Protein AF-A0A9P1IXA3-F1 (afdb_monomer_lite)

pLDDT: mean 84.37, std 19.97, range [32.78, 98.19]

Organism: NCBI:txid860376

Structure (mmCIF, N/CA/C/O backbone):
data_AF-A0A9P1IXA3-F1
#
_entry.id   AF-A0A9P1IXA3-F1
#
loop_
_atom_site.group_PDB
_atom_site.id
_atom_site.type_symbol
_atom_site.label_atom_id
_atom_site.label_alt_id
_atom_site.label_comp_id
_atom_site.label_asym_id
_atom_site.label_entity_id
_atom_site.label_seq_id
_atom_site.pdbx_PDB_ins_code
_atom_site.Cartn_x
_atom_site.Cartn_y
_atom_site.Cartn_z
_atom_site.occupancy
_atom_site.B_iso_or_equiv
_atom_site.auth_seq_id
_atom_site.auth_comp_id
_atom_site.auth_asym_id
_atom_site.auth_atom_id
_atom_site.pdbx_PDB_model_num
ATOM 1 N N . MET A 1 1 ? -19.061 -11.306 19.246 1.00 85.12 1 MET A N 1
ATOM 2 C CA . MET A 1 1 ? -19.956 -10.133 19.303 1.00 85.12 1 MET A CA 1
ATOM 3 C C . MET A 1 1 ? -19.190 -8.944 18.744 1.00 85.12 1 MET A C 1
ATOM 5 O O . MET A 1 1 ? -18.004 -8.853 19.037 1.00 85.12 1 MET A O 1
ATOM 9 N N . LEU A 1 2 ? -19.801 -8.130 17.880 1.00 95.75 2 LEU A N 1
ATOM 10 C CA . LEU A 1 2 ? -19.202 -6.883 17.382 1.00 95.75 2 LEU A CA 1
ATOM 11 C C . LEU A 1 2 ? -19.542 -5.737 18.341 1.00 95.75 2 LEU A C 1
ATOM 13 O O . LEU A 1 2 ? -20.525 -5.832 19.067 1.00 95.75 2 LEU A O 1
ATOM 17 N N . LEU A 1 3 ? -18.730 -4.686 18.323 1.00 96.38 3 LEU A N 1
ATOM 18 C CA . LEU A 1 3 ? -18.867 -3.507 19.168 1.00 96.38 3 LEU A CA 1
ATOM 19 C C . LEU A 1 3 ? -19.645 -2.392 18.450 1.00 96.38 3 LEU A C 1
ATOM 21 O O . LEU A 1 3 ? -19.588 -2.248 17.218 1.00 96.38 3 LEU A O 1
ATOM 25 N N . SER A 1 4 ? -20.349 -1.592 19.240 1.00 95.56 4 SER A N 1
ATOM 26 C CA . SER A 1 4 ? -20.920 -0.295 18.874 1.00 95.56 4 SER A CA 1
ATOM 27 C C . SER A 1 4 ? -19.858 0.808 18.906 1.00 95.56 4 SER A C 1
ATOM 29 O O . SER A 1 4 ? -18.757 0.628 19.431 1.00 95.56 4 SER A O 1
ATOM 31 N N . GLU A 1 5 ? -20.164 1.975 18.341 1.00 93.88 5 GLU A N 1
ATOM 32 C CA . GLU A 1 5 ? -19.235 3.107 18.362 1.00 93.88 5 GLU A CA 1
ATOM 33 C C . GLU A 1 5 ? -18.928 3.621 19.775 1.00 93.88 5 GLU A C 1
ATOM 35 O O . GLU A 1 5 ? -17.860 4.192 19.987 1.00 93.88 5 GLU A O 1
ATOM 40 N N . GLU A 1 6 ? -19.822 3.443 20.748 1.00 94.00 6 GLU A N 1
ATOM 41 C CA . GLU A 1 6 ? -19.638 3.913 22.128 1.00 94.00 6 GLU A CA 1
ATOM 42 C C . GLU A 1 6 ? -18.546 3.121 22.861 1.00 94.00 6 GLU A C 1
ATOM 44 O O . GLU A 1 6 ? -17.812 3.678 23.676 1.00 94.00 6 GLU A O 1
ATOM 49 N N . GLU A 1 7 ? -18.371 1.852 22.493 1.00 94.31 7 GLU A N 1
ATOM 50 C CA . GLU A 1 7 ? -17.430 0.905 23.103 1.00 94.31 7 GLU A CA 1
ATOM 51 C C . GLU A 1 7 ? -15.999 1.016 22.544 1.00 94.31 7 GLU A C 1
ATOM 53 O O . GLU A 1 7 ? -15.076 0.349 23.018 1.00 94.31 7 GLU A O 1
ATOM 58 N N . VAL A 1 8 ? -15.794 1.842 21.515 1.00 94.06 8 VAL A N 1
ATOM 59 C CA . VAL A 1 8 ? -14.541 1.915 20.757 1.00 94.06 8 VAL A CA 1
ATOM 60 C C . VAL A 1 8 ? -13.831 3.258 20.998 1.00 94.06 8 VAL A C 1
ATOM 62 O O . VAL A 1 8 ? -14.467 4.314 20.994 1.00 94.06 8 VAL A O 1
ATOM 65 N N . PRO A 1 9 ? -12.495 3.283 21.178 1.00 92.25 9 PRO A N 1
ATOM 66 C CA . PRO A 1 9 ? -11.734 4.523 21.280 1.00 92.25 9 PRO A CA 1
ATOM 67 C C . PRO A 1 9 ? -11.943 5.445 20.077 1.00 92.25 9 PRO A C 1
ATOM 69 O O . PRO A 1 9 ? -11.975 4.983 18.938 1.00 92.25 9 PRO A O 1
ATOM 72 N N . LYS A 1 10 ? -11.989 6.761 20.320 1.00 89.19 10 LYS A N 1
ATOM 73 C CA . LYS A 1 10 ? -12.239 7.787 19.287 1.00 89.19 10 LYS A CA 1
ATOM 74 C C . LYS A 1 10 ? -11.366 7.631 18.035 1.00 89.19 10 LYS A C 1
ATOM 76 O O . LYS A 1 10 ? -11.894 7.744 16.937 1.00 89.19 10 LYS A O 1
ATOM 81 N N . LEU A 1 11 ? -10.079 7.308 18.197 1.00 87.94 11 LEU A N 1
ATOM 82 C CA . LEU A 1 11 ? -9.131 7.122 17.088 1.00 87.94 11 LEU A CA 1
ATOM 83 C C . LEU A 1 11 ? -9.557 6.030 16.090 1.00 87.94 11 LEU A C 1
ATOM 85 O O . LEU A 1 11 ? -9.221 6.110 14.916 1.00 87.94 11 LEU A O 1
ATOM 89 N N . LEU A 1 12 ? -10.280 5.008 16.553 1.00 90.38 12 LEU A N 1
ATOM 90 C CA . LEU A 1 12 ? -10.702 3.872 15.733 1.00 90.38 12 LEU A CA 1
ATOM 91 C C . LEU A 1 12 ? -12.108 4.062 15.142 1.00 90.38 12 LEU A C 1
ATOM 93 O O . LEU A 1 12 ? -12.540 3.238 14.336 1.00 90.38 12 LEU A O 1
ATOM 97 N N . LYS A 1 13 ? -12.830 5.119 15.540 1.00 91.12 13 LYS A N 1
ATOM 98 C CA . LYS A 1 13 ? -14.185 5.393 15.055 1.00 91.12 13 LYS A CA 1
ATOM 99 C C . LYS A 1 13 ? -14.150 5.911 13.622 1.00 91.12 13 LYS A C 1
ATOM 101 O O . LYS A 1 13 ? -13.292 6.707 13.240 1.00 91.12 13 LYS A O 1
ATOM 106 N N . ARG A 1 14 ? -15.143 5.510 12.836 1.00 87.75 14 ARG A N 1
ATOM 107 C CA . ARG A 1 14 ? -15.391 6.028 11.489 1.00 87.75 14 ARG A CA 1
ATOM 108 C C . ARG A 1 14 ? -16.635 6.907 11.510 1.00 87.75 14 ARG A C 1
ATOM 110 O O . ARG A 1 14 ? -17.601 6.616 12.209 1.00 87.75 14 ARG A O 1
ATOM 117 N N . LYS A 1 15 ? -16.618 7.991 10.732 1.00 88.12 15 LYS A N 1
ATOM 118 C CA . LYS A 1 15 ? -17.790 8.866 10.595 1.00 88.12 15 LYS A CA 1
ATOM 119 C C . LYS A 1 15 ? -18.963 8.060 10.034 1.00 88.12 15 LYS A C 1
ATOM 121 O O . LYS A 1 15 ? -18.779 7.335 9.061 1.00 88.12 15 LYS A O 1
ATOM 126 N N . HIS A 1 16 ? -20.143 8.229 10.626 1.00 90.69 16 HIS A N 1
ATOM 127 C CA . HIS A 1 16 ? -21.389 7.563 10.223 1.00 90.69 16 HIS A CA 1
ATOM 128 C C . HIS A 1 16 ? -21.411 6.031 10.405 1.00 90.69 16 HIS A C 1
ATOM 130 O O . HIS A 1 16 ? -22.331 5.378 9.917 1.00 90.69 16 HIS A O 1
ATOM 136 N N . VAL A 1 17 ? -20.439 5.442 11.114 1.00 92.38 17 VAL A N 1
ATOM 137 C CA . VAL A 1 17 ? -20.426 4.006 11.433 1.00 92.38 17 VAL A CA 1
ATOM 138 C C . VAL A 1 17 ? -20.766 3.817 12.905 1.00 92.38 17 VAL A C 1
ATOM 140 O O . VAL A 1 17 ? -19.902 3.952 13.769 1.00 92.38 17 VAL A O 1
ATOM 143 N N . ILE A 1 18 ? -22.023 3.456 13.156 1.00 94.94 18 ILE A N 1
ATOM 144 C CA . ILE A 1 18 ? -22.595 3.314 14.503 1.00 94.94 18 ILE A CA 1
ATOM 145 C C . ILE A 1 18 ? -22.286 1.964 15.169 1.00 94.94 18 ILE A C 1
ATOM 147 O O . ILE A 1 18 ? -22.320 1.845 16.392 1.00 94.94 18 ILE A O 1
ATOM 151 N N . SER A 1 19 ? -21.997 0.918 14.387 1.00 95.69 19 SER A N 1
ATOM 152 C CA . SER A 1 19 ? -21.709 -0.428 14.897 1.00 95.69 19 SER A CA 1
ATOM 153 C C . SER A 1 19 ? -20.939 -1.280 13.887 1.00 95.69 19 SER A C 1
ATOM 155 O O . SER A 1 19 ? -20.657 -0.851 12.767 1.00 95.69 19 SER A O 1
ATOM 157 N N . GLY A 1 20 ? -20.585 -2.500 14.295 1.00 95.94 20 GLY A N 1
ATOM 158 C CA . GLY A 1 20 ? -19.891 -3.469 13.450 1.00 95.94 20 GLY A CA 1
ATOM 159 C C . GLY A 1 20 ? -18.375 -3.474 13.640 1.00 95.94 20 GLY A C 1
ATOM 160 O O . GLY A 1 20 ? -17.666 -4.090 12.844 1.00 95.94 20 GLY A O 1
ATOM 161 N N . TYR A 1 21 ? -17.877 -2.808 14.684 1.00 97.62 21 TYR A N 1
ATOM 162 C CA . TYR A 1 21 ? -16.461 -2.786 15.027 1.00 97.62 21 TYR A CA 1
ATOM 163 C C . TYR A 1 21 ? -16.028 -4.124 15.628 1.00 97.62 21 TYR A C 1
ATOM 165 O O . TYR A 1 21 ? -16.765 -4.779 16.365 1.00 97.62 21 TYR A O 1
ATOM 173 N N . ARG A 1 22 ? -14.802 -4.547 15.335 1.00 97.44 22 ARG A N 1
ATOM 174 C CA . ARG A 1 22 ? -14.249 -5.785 15.897 1.00 97.44 22 ARG A CA 1
ATOM 175 C C . ARG A 1 22 ? -13.815 -5.576 17.358 1.00 97.44 22 ARG A C 1
ATOM 177 O O . ARG A 1 22 ? -13.297 -4.504 17.669 1.00 97.44 22 ARG A O 1
ATOM 184 N N . PRO A 1 23 ? -13.968 -6.585 18.239 1.00 97.12 23 PRO A N 1
ATOM 185 C CA . PRO A 1 23 ? -13.446 -6.539 19.602 1.00 97.12 23 PRO A CA 1
ATOM 186 C C . PRO A 1 23 ? -11.955 -6.222 19.638 1.00 97.12 23 PRO A C 1
ATOM 188 O O . PRO A 1 23 ? -11.189 -6.796 18.870 1.00 97.12 23 PRO A O 1
ATOM 191 N N . LEU A 1 24 ? -11.546 -5.351 20.559 1.00 96.81 24 LEU A N 1
ATOM 192 C CA . LEU A 1 24 ? -10.156 -4.921 20.704 1.00 96.81 24 LEU A CA 1
ATOM 193 C C . LEU A 1 24 ? -9.279 -6.018 21.325 1.00 96.81 24 LEU A C 1
ATOM 195 O O . LEU A 1 24 ? -9.768 -6.941 21.981 1.00 96.81 24 LEU A O 1
ATOM 199 N N . ASN A 1 25 ? -7.963 -5.898 21.132 1.00 96.12 25 ASN A N 1
ATOM 200 C CA . ASN A 1 25 ? -6.912 -6.694 21.783 1.00 96.12 25 ASN A CA 1
ATOM 201 C C . ASN A 1 25 ? -7.017 -8.223 21.625 1.00 96.12 25 ASN A C 1
ATOM 203 O O . ASN A 1 25 ? -6.332 -8.965 22.325 1.00 96.12 25 ASN A O 1
ATOM 207 N N . GLN A 1 26 ? -7.815 -8.703 20.670 1.00 97.06 26 GLN A N 1
ATOM 208 C CA . GLN A 1 26 ? -7.860 -10.120 20.312 1.00 97.06 26 GLN A CA 1
ATOM 209 C C . GLN A 1 26 ? -6.530 -10.610 19.712 1.00 97.06 26 GLN A C 1
ATOM 211 O O . GLN A 1 26 ? -5.645 -9.829 19.340 1.00 97.06 26 GLN A O 1
ATOM 216 N N . SER A 1 27 ? -6.384 -11.930 19.604 1.00 96.62 27 SER A N 1
ATOM 217 C CA . SER A 1 27 ? -5.226 -12.546 18.954 1.00 96.62 27 SER A CA 1
ATOM 218 C C . SER A 1 27 ? -5.160 -12.182 17.466 1.00 96.62 27 SER A C 1
ATOM 220 O O . SER A 1 27 ? -6.182 -11.946 16.827 1.00 96.62 27 SER A O 1
ATOM 222 N N . THR A 1 28 ? -3.964 -12.183 16.868 1.00 95.25 28 THR A N 1
ATOM 223 C CA . THR A 1 28 ? -3.803 -11.961 15.415 1.00 95.25 28 THR A CA 1
ATOM 224 C C . THR A 1 28 ? -4.678 -12.914 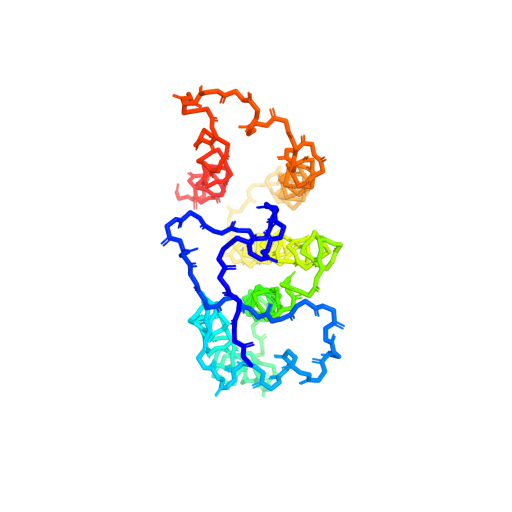14.596 1.00 95.25 28 THR A C 1
ATOM 226 O O . THR A 1 28 ? -5.288 -12.514 13.610 1.00 95.25 28 THR A O 1
ATOM 229 N N . TRP A 1 29 ? -4.806 -14.159 15.055 1.00 97.12 29 TRP A N 1
ATOM 230 C CA . TRP A 1 29 ? -5.626 -15.177 14.408 1.00 97.12 29 TRP A CA 1
ATOM 231 C C . TRP A 1 29 ? -7.113 -14.818 14.340 1.00 97.12 29 TRP A C 1
ATOM 233 O O . TRP A 1 29 ? -7.765 -15.100 13.336 1.00 97.12 29 TRP A O 1
ATOM 243 N N . PHE A 1 30 ? -7.645 -14.153 15.370 1.00 97.62 30 PHE A N 1
ATOM 244 C CA . PHE A 1 30 ? -9.009 -13.631 15.341 1.00 97.62 30 PHE A CA 1
ATOM 245 C C . PHE A 1 30 ? -9.202 -12.651 14.177 1.00 97.62 30 PHE A C 1
ATOM 247 O O . PHE A 1 30 ? -10.155 -12.791 13.414 1.00 97.62 30 PHE A O 1
ATOM 254 N N . TYR A 1 31 ? -8.276 -11.704 13.993 1.00 97.25 31 TYR A N 1
ATOM 255 C CA . TYR A 1 31 ? -8.362 -10.729 12.903 1.00 97.25 31 TYR A CA 1
ATOM 256 C C . TYR A 1 31 ? -8.213 -11.388 11.537 1.00 97.25 31 TYR A C 1
ATOM 258 O O . TYR A 1 31 ? -8.999 -11.086 10.647 1.00 97.25 31 TYR A O 1
ATOM 266 N N . LEU A 1 32 ? -7.299 -12.350 11.385 1.00 97.06 32 LEU A N 1
ATOM 267 C CA . LEU A 1 32 ? -7.157 -13.106 10.138 1.00 97.06 32 LEU A CA 1
ATOM 268 C C . LEU A 1 32 ? -8.451 -13.837 9.760 1.00 97.06 32 LEU A C 1
ATOM 270 O O . LEU A 1 32 ? -8.904 -13.736 8.624 1.00 97.06 32 LEU A O 1
ATOM 274 N N . LYS A 1 33 ? -9.103 -14.504 10.721 1.00 97.69 33 LYS A N 1
ATOM 275 C CA . LYS A 1 33 ? -10.423 -15.111 10.489 1.00 97.69 33 LYS A CA 1
ATOM 276 C C . LYS A 1 33 ? -11.505 -14.077 10.202 1.00 97.69 33 LYS A C 1
ATOM 278 O O . LYS A 1 33 ? -12.416 -14.365 9.430 1.00 97.69 33 LYS A O 1
ATOM 283 N N . SER A 1 34 ? -11.407 -12.888 10.803 1.00 97.44 34 SER A N 1
ATOM 284 C CA . SER A 1 34 ? -12.421 -11.846 10.641 1.00 97.44 34 SER A CA 1
ATOM 285 C C . SER A 1 34 ? -12.570 -11.372 9.197 1.00 97.44 34 SER A C 1
ATOM 287 O O . SER A 1 34 ? -13.669 -10.960 8.842 1.00 97.44 34 SER A O 1
ATOM 289 N N . ALA A 1 35 ? -11.540 -11.549 8.355 1.00 97.38 35 ALA A N 1
ATOM 290 C CA . ALA A 1 35 ? -11.616 -11.297 6.915 1.00 97.38 35 ALA A CA 1
ATOM 291 C C . ALA A 1 35 ? -12.817 -11.992 6.252 1.00 97.38 35 ALA A C 1
ATOM 293 O O . ALA A 1 35 ? -13.365 -11.477 5.288 1.00 97.38 35 ALA A O 1
ATOM 294 N N . PHE A 1 36 ? -13.259 -13.139 6.771 1.00 97.50 36 PHE A N 1
ATOM 295 C CA . PHE A 1 36 ? -14.361 -13.927 6.210 1.00 97.50 36 PHE A CA 1
ATOM 296 C C . PHE A 1 36 ? -15.676 -13.764 6.986 1.00 97.50 36 PHE A C 1
ATOM 298 O O . PHE A 1 36 ? -16.594 -14.567 6.841 1.00 97.50 36 PHE A O 1
ATOM 305 N N . THR A 1 37 ? -15.772 -12.751 7.844 1.00 96.06 37 THR A N 1
ATOM 306 C CA . THR A 1 37 ? -16.956 -12.474 8.665 1.00 96.06 37 THR A CA 1
ATOM 307 C C . THR A 1 37 ? -17.432 -11.047 8.437 1.00 96.06 37 THR A C 1
ATOM 309 O O . THR A 1 37 ? -16.643 -10.177 8.083 1.00 96.06 37 THR A O 1
ATOM 312 N N . SER A 1 38 ? -18.721 -10.781 8.646 1.00 96.75 38 SER A N 1
ATOM 313 C CA . SER A 1 38 ? -19.251 -9.424 8.487 1.00 96.75 38 SER A CA 1
ATOM 314 C C . SER A 1 38 ? -18.723 -8.496 9.587 1.00 96.75 38 SER A C 1
ATOM 316 O O . SER A 1 38 ? -18.827 -8.817 10.770 1.00 96.75 38 SER A O 1
ATOM 318 N N . HIS A 1 39 ? -18.153 -7.357 9.195 1.00 96.69 39 HIS A N 1
ATOM 319 C CA . HIS A 1 39 ? -17.750 -6.252 10.068 1.00 96.69 39 HIS A CA 1
ATOM 320 C C . HIS A 1 39 ? -17.612 -4.965 9.240 1.00 96.69 39 HIS A C 1
ATOM 322 O O . HIS A 1 39 ? -17.602 -4.999 8.011 1.00 96.69 39 HIS A O 1
ATOM 328 N N . ASN A 1 40 ? -17.452 -3.821 9.901 1.00 96.44 40 ASN A N 1
ATOM 329 C CA . ASN A 1 40 ? -17.431 -2.489 9.280 1.00 96.44 40 ASN A CA 1
ATOM 330 C C . ASN A 1 40 ? -16.283 -2.219 8.279 1.00 96.44 40 ASN A C 1
ATOM 332 O O . ASN A 1 40 ? -16.268 -1.178 7.636 1.00 96.44 40 ASN A O 1
ATOM 336 N N . GLU A 1 41 ? -15.318 -3.130 8.161 1.00 97.38 41 GLU A N 1
ATOM 337 C CA . GLU A 1 41 ? -14.106 -2.982 7.336 1.00 97.38 41 GLU A CA 1
ATOM 338 C C . GLU A 1 41 ? -13.960 -4.144 6.333 1.00 97.38 41 GLU A C 1
ATOM 340 O O . GLU A 1 41 ? -12.968 -4.216 5.615 1.00 97.38 41 GLU A O 1
ATOM 345 N N . VAL A 1 42 ? -14.932 -5.070 6.268 1.00 97.19 42 VAL A N 1
ATOM 346 C CA . VAL A 1 42 ? -14.828 -6.293 5.448 1.00 97.19 42 VAL A CA 1
ATOM 347 C C . VAL A 1 42 ? -14.692 -5.965 3.963 1.00 97.19 42 VAL A C 1
ATOM 349 O O . VAL A 1 42 ? -13.875 -6.560 3.266 1.00 97.19 42 VAL A O 1
ATOM 352 N N . PHE A 1 43 ? -15.438 -4.965 3.488 1.00 97.00 43 PHE A N 1
ATOM 353 C CA . PHE A 1 43 ? -15.335 -4.518 2.107 1.00 97.00 43 PHE A CA 1
ATOM 354 C C . PHE A 1 43 ? -13.970 -3.906 1.829 1.00 97.00 43 PHE A C 1
ATOM 356 O O . PHE A 1 43 ? -13.350 -4.327 0.866 1.00 97.00 43 PHE A O 1
ATOM 363 N N . ASN A 1 44 ? -13.461 -3.032 2.704 1.00 97.00 44 ASN A N 1
ATOM 364 C CA . ASN A 1 44 ? -12.130 -2.444 2.537 1.00 97.00 44 ASN A CA 1
ATOM 365 C C . ASN A 1 44 ? -11.050 -3.535 2.441 1.00 97.00 44 ASN A C 1
ATOM 367 O O . ASN A 1 44 ? -10.208 -3.504 1.550 1.00 97.00 44 ASN A O 1
ATOM 371 N N . VAL A 1 45 ? -11.117 -4.569 3.286 1.00 98.00 45 VAL A N 1
ATOM 372 C CA . VAL A 1 45 ? -10.201 -5.721 3.217 1.00 98.00 45 VAL A CA 1
ATOM 373 C C . VAL A 1 45 ? -10.232 -6.385 1.832 1.00 98.00 45 VAL A C 1
ATOM 375 O O . VAL A 1 45 ? -9.187 -6.560 1.200 1.00 98.00 45 VAL A O 1
ATOM 378 N N . TRP A 1 46 ? -11.418 -6.743 1.333 1.00 98.19 46 TRP A N 1
ATOM 379 C CA . TRP A 1 46 ? -11.541 -7.497 0.081 1.00 98.19 46 TRP A CA 1
ATOM 380 C C . TRP A 1 46 ? -11.372 -6.657 -1.179 1.00 98.19 46 TRP A C 1
ATOM 382 O O . TRP A 1 46 ? -10.835 -7.170 -2.159 1.00 98.19 46 TRP A O 1
ATOM 392 N N . THR A 1 47 ? -11.749 -5.378 -1.171 1.00 96.94 47 THR A N 1
ATOM 393 C CA . THR A 1 47 ? -11.515 -4.476 -2.307 1.00 96.94 47 THR A CA 1
ATOM 394 C C . THR A 1 47 ? -10.031 -4.254 -2.568 1.00 96.94 47 THR A C 1
ATOM 396 O O . THR A 1 47 ? -9.673 -3.922 -3.691 1.00 96.94 47 THR A O 1
ATOM 399 N N . HIS A 1 48 ? -9.161 -4.475 -1.580 1.00 96.94 48 HIS A N 1
ATOM 400 C CA . HIS A 1 48 ? -7.712 -4.447 -1.769 1.00 96.94 48 HIS A CA 1
ATOM 401 C C . HIS A 1 48 ? -7.133 -5.837 -2.061 1.00 96.94 48 HIS A C 1
ATOM 403 O O . HIS A 1 48 ? -6.437 -6.014 -3.064 1.00 96.94 48 HIS A O 1
ATOM 409 N N . PHE A 1 49 ? -7.450 -6.854 -1.250 1.00 98.06 49 PHE A N 1
ATOM 410 C CA . PHE A 1 49 ? -6.866 -8.185 -1.446 1.00 98.06 49 PHE A CA 1
ATOM 411 C C . PHE A 1 49 ? -7.303 -8.861 -2.743 1.00 98.06 49 PHE A C 1
ATOM 413 O O . PHE A 1 49 ? -6.461 -9.474 -3.395 1.00 98.06 49 PHE A O 1
ATOM 420 N N . LEU A 1 50 ? -8.575 -8.759 -3.142 1.00 98.00 50 LEU A N 1
ATOM 421 C CA . LEU A 1 50 ? -9.054 -9.455 -4.337 1.00 98.00 50 LEU A CA 1
ATOM 422 C C . LEU A 1 50 ? -8.347 -8.949 -5.609 1.00 98.00 50 LEU A C 1
ATOM 424 O O . LEU A 1 50 ? -7.771 -9.783 -6.312 1.00 98.00 50 LEU A O 1
ATOM 428 N N . PRO A 1 51 ? -8.274 -7.632 -5.892 1.00 96.31 51 PRO A N 1
ATOM 429 C CA . PRO A 1 51 ? -7.467 -7.140 -7.005 1.00 96.31 51 PRO A CA 1
ATOM 430 C C . PRO A 1 51 ? -5.984 -7.482 -6.869 1.00 96.31 51 PRO A C 1
ATOM 432 O O . PRO A 1 51 ? -5.361 -7.796 -7.877 1.00 96.31 51 PRO A O 1
ATOM 435 N N . GLY A 1 52 ? -5.421 -7.475 -5.654 1.00 97.25 52 GLY A N 1
ATOM 436 C CA . GLY A 1 52 ? -4.010 -7.807 -5.427 1.00 97.25 52 GLY A CA 1
ATOM 437 C C . GLY A 1 52 ? -3.681 -9.257 -5.780 1.00 97.25 52 GLY A C 1
ATOM 438 O O . GLY A 1 52 ? -2.687 -9.521 -6.452 1.00 97.25 52 GLY A O 1
ATOM 439 N N . ILE A 1 53 ? -4.555 -10.189 -5.392 1.00 97.88 53 ILE A N 1
ATOM 440 C CA . ILE A 1 53 ? -4.466 -11.609 -5.747 1.00 97.88 53 ILE A CA 1
ATOM 441 C C . ILE A 1 53 ? -4.596 -11.778 -7.260 1.00 97.88 53 ILE A C 1
ATOM 443 O O . ILE A 1 53 ? -3.763 -12.447 -7.868 1.00 97.88 53 ILE A O 1
ATOM 447 N N . ILE A 1 54 ? -5.602 -11.149 -7.877 1.00 96.75 54 ILE A N 1
ATOM 448 C CA . ILE A 1 54 ? -5.790 -11.210 -9.330 1.00 96.75 54 ILE A CA 1
ATOM 449 C C . ILE A 1 54 ? -4.526 -10.702 -10.031 1.00 96.75 54 ILE A C 1
ATOM 451 O O . ILE A 1 54 ? -3.935 -11.450 -10.799 1.00 96.75 54 ILE A O 1
ATOM 455 N N . PHE A 1 55 ? -4.038 -9.503 -9.698 1.00 95.25 55 PHE A N 1
ATOM 456 C CA . PHE A 1 55 ? -2.837 -8.929 -10.313 1.00 95.25 55 PHE A CA 1
ATOM 457 C C . PHE A 1 55 ? -1.589 -9.795 -10.134 1.00 95.25 55 PHE A C 1
ATOM 459 O O . PHE A 1 55 ? -0.802 -9.950 -11.072 1.00 95.25 55 PHE A O 1
ATOM 466 N N . LEU A 1 56 ? -1.410 -10.380 -8.949 1.00 97.56 56 LEU A N 1
ATOM 467 C CA . LEU A 1 56 ? -0.296 -11.274 -8.662 1.00 97.5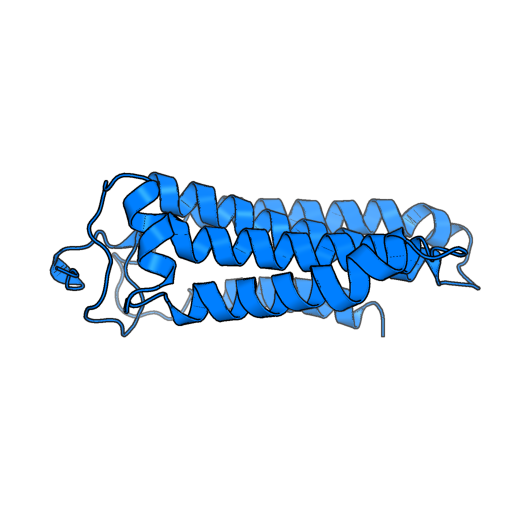6 56 LEU A CA 1
ATOM 468 C C . LEU A 1 56 ? -0.290 -12.480 -9.613 1.00 97.56 56 LEU A C 1
ATOM 470 O O . LEU A 1 56 ? 0.748 -12.793 -10.196 1.00 97.56 56 LEU A O 1
ATOM 474 N N . PHE A 1 57 ? -1.439 -13.136 -9.791 1.00 97.38 57 PHE A N 1
ATOM 475 C CA . PHE A 1 57 ? -1.536 -14.365 -10.581 1.00 97.38 57 PHE A CA 1
ATOM 476 C C . PHE A 1 57 ? -1.717 -14.133 -12.083 1.00 97.38 57 PHE A C 1
ATOM 478 O O . PHE A 1 57 ? -1.251 -14.957 -12.865 1.00 97.38 57 PHE A O 1
ATOM 485 N N . THR A 1 58 ? -2.360 -13.042 -12.503 1.00 94.75 58 THR A N 1
ATOM 486 C CA . THR A 1 58 ? -2.621 -12.768 -13.926 1.00 94.75 58 THR A CA 1
ATOM 487 C C . THR A 1 58 ? -1.537 -11.930 -14.592 1.00 94.75 58 THR A C 1
ATOM 489 O O . THR A 1 58 ? -1.417 -11.995 -15.810 1.00 94.75 58 THR A O 1
ATOM 492 N N . TYR A 1 59 ? -0.753 -11.155 -13.831 1.00 93.81 59 TYR A N 1
ATOM 493 C CA . TYR A 1 59 ? 0.279 -10.273 -14.390 1.00 93.81 59 TYR A CA 1
ATOM 494 C C . TYR A 1 59 ? 1.671 -10.547 -13.825 1.00 93.81 59 TYR A C 1
ATOM 496 O O . TYR A 1 59 ? 2.569 -10.887 -14.589 1.00 93.81 59 TYR A O 1
ATOM 504 N N . LEU A 1 60 ? 1.872 -10.437 -12.506 1.00 97.38 60 LEU A N 1
ATOM 505 C CA . LEU A 1 60 ? 3.227 -10.468 -11.938 1.00 97.38 60 LEU A CA 1
ATOM 506 C C . LEU A 1 60 ? 3.908 -11.835 -12.098 1.00 97.38 60 LEU A C 1
ATOM 508 O O . LEU A 1 60 ? 5.023 -11.909 -12.607 1.00 97.38 60 LEU A O 1
ATOM 512 N N . ILE A 1 61 ? 3.252 -12.923 -11.683 1.00 97.88 61 ILE A N 1
ATOM 513 C CA . ILE A 1 61 ? 3.817 -14.275 -11.803 1.00 97.88 61 ILE A CA 1
ATOM 514 C C . ILE A 1 61 ? 4.052 -14.665 -13.273 1.00 97.88 61 ILE A C 1
ATOM 516 O O . ILE A 1 61 ? 5.136 -15.174 -13.561 1.00 97.88 61 ILE A O 1
ATOM 520 N N . PRO A 1 62 ? 3.104 -14.442 -14.207 1.00 97.56 62 PRO A N 1
ATOM 521 C CA . PRO A 1 62 ? 3.350 -14.680 -15.626 1.00 97.56 62 PRO A CA 1
ATOM 522 C C . PRO A 1 62 ? 4.517 -13.865 -16.190 1.00 97.56 62 PRO A C 1
ATOM 524 O O . PRO A 1 62 ? 5.362 -14.434 -16.871 1.00 97.56 62 PRO A O 1
ATOM 527 N N . GLU A 1 63 ? 4.620 -12.572 -15.867 1.00 97.44 63 GLU A N 1
ATOM 528 C CA . GLU A 1 63 ? 5.710 -11.718 -16.360 1.00 97.44 63 GLU A CA 1
ATOM 529 C C . GLU A 1 63 ? 7.079 -12.184 -15.846 1.00 97.44 63 GLU A C 1
ATOM 531 O O . GLU A 1 63 ? 8.038 -12.239 -16.610 1.00 97.44 63 GLU A O 1
ATOM 536 N N . LEU A 1 64 ? 7.163 -12.590 -14.574 1.00 97.12 64 LEU A N 1
ATOM 537 C CA . LEU A 1 64 ? 8.380 -13.154 -13.976 1.00 97.12 64 LEU A CA 1
ATOM 538 C C . LEU A 1 64 ? 8.791 -14.505 -14.581 1.00 97.12 64 LEU A C 1
ATOM 540 O O . LEU A 1 64 ? 9.945 -14.905 -14.448 1.00 97.12 64 LEU A O 1
ATOM 544 N N . ARG A 1 65 ? 7.848 -15.226 -15.194 1.00 97.50 65 ARG A N 1
ATOM 545 C CA . ARG A 1 65 ? 8.070 -16.528 -15.843 1.00 97.50 65 ARG A CA 1
ATOM 546 C C . ARG A 1 65 ? 8.193 -16.432 -17.363 1.00 97.50 65 ARG A C 1
ATOM 548 O O . ARG A 1 65 ? 8.364 -17.463 -18.003 1.00 97.50 65 ARG A O 1
ATOM 555 N N . SER A 1 66 ? 8.061 -15.236 -17.929 1.00 97.31 66 SER A N 1
ATOM 556 C CA . SER A 1 66 ? 8.207 -14.997 -19.362 1.00 97.31 66 SER A CA 1
ATOM 557 C C . SER A 1 66 ? 9.640 -15.285 -19.812 1.00 97.31 66 SER A C 1
ATOM 559 O O . SER A 1 66 ? 10.586 -14.939 -19.105 1.00 97.31 66 SER A O 1
ATOM 561 N N . ASP A 1 67 ? 9.806 -15.829 -21.020 1.00 97.38 67 ASP A N 1
ATOM 562 C CA . ASP A 1 67 ? 11.119 -15.969 -21.671 1.00 97.38 67 ASP A CA 1
ATOM 563 C C . ASP A 1 67 ? 11.770 -14.598 -21.942 1.00 97.38 67 ASP A C 1
ATOM 565 O O . ASP A 1 67 ? 12.992 -14.468 -22.048 1.00 97.38 67 ASP A O 1
ATOM 569 N N . HIS A 1 68 ? 10.943 -13.551 -22.027 1.00 96.31 68 HIS A N 1
ATOM 570 C CA . HIS A 1 68 ? 11.347 -12.170 -22.269 1.00 96.31 68 HIS A CA 1
ATOM 571 C C . HIS A 1 68 ? 10.667 -11.234 -21.255 1.00 96.31 68 HIS A C 1
ATOM 573 O O . HIS A 1 68 ? 9.677 -10.572 -21.587 1.00 96.31 68 HIS A O 1
ATOM 579 N N . PRO A 1 69 ? 11.147 -11.193 -19.999 1.00 95.81 69 PRO A N 1
ATOM 580 C CA . PRO A 1 69 ? 10.544 -10.377 -18.952 1.00 95.81 69 PRO A CA 1
ATOM 581 C C . PRO A 1 69 ? 10.783 -8.885 -19.206 1.00 95.81 69 PRO A C 1
ATOM 583 O O . PRO A 1 69 ? 11.917 -8.432 -19.382 1.00 95.81 69 PRO A O 1
ATOM 586 N N . ARG A 1 70 ? 9.720 -8.081 -19.166 1.00 96.38 70 ARG A N 1
ATOM 587 C CA . ARG A 1 70 ? 9.799 -6.623 -19.292 1.00 96.38 70 ARG A CA 1
ATOM 588 C C . ARG A 1 70 ? 9.996 -6.025 -17.909 1.00 96.38 70 ARG A C 1
ATOM 590 O O . ARG A 1 70 ? 9.048 -5.838 -17.146 1.00 96.38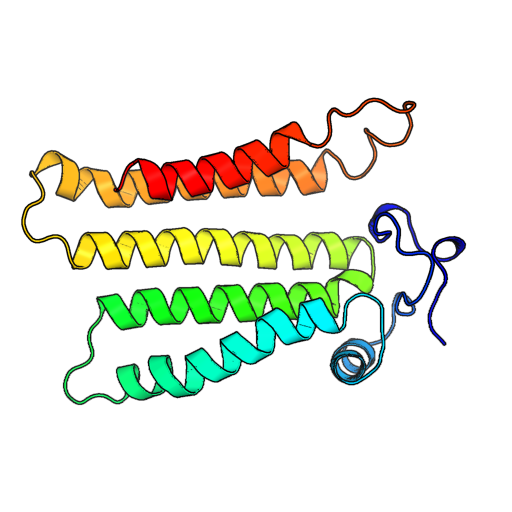 70 ARG A O 1
ATOM 597 N N . VAL A 1 71 ? 11.241 -5.676 -17.599 1.00 96.12 71 VAL A N 1
ATOM 598 C CA . VAL A 1 71 ? 11.634 -5.098 -16.302 1.00 96.12 71 VAL A CA 1
ATOM 599 C C . VAL A 1 71 ? 10.738 -3.925 -15.861 1.00 96.12 71 VAL A C 1
ATOM 601 O O . VAL A 1 71 ? 10.283 -3.956 -14.717 1.00 96.12 71 VAL A O 1
ATOM 604 N N . PRO A 1 72 ? 10.381 -2.943 -16.719 1.00 95.31 72 PRO A N 1
ATOM 605 C CA . PRO A 1 72 ? 9.503 -1.843 -16.302 1.00 95.31 72 PRO A CA 1
ATOM 606 C C . PRO A 1 72 ? 8.107 -2.314 -15.863 1.00 95.31 72 PRO A C 1
ATOM 608 O O . PRO A 1 72 ? 7.534 -1.772 -14.918 1.00 95.31 72 PRO A O 1
ATOM 611 N N . VAL A 1 73 ? 7.571 -3.355 -16.510 1.00 94.38 73 VAL A N 1
ATOM 612 C CA . VAL A 1 73 ? 6.269 -3.951 -16.170 1.00 94.38 73 VAL A CA 1
ATOM 613 C C . VAL A 1 73 ? 6.348 -4.679 -14.832 1.00 94.38 73 VAL A C 1
ATOM 615 O O . VAL A 1 73 ? 5.451 -4.527 -14.007 1.00 94.38 73 VAL A O 1
ATOM 618 N N . ILE A 1 74 ? 7.437 -5.413 -14.583 1.00 97.12 74 ILE A N 1
ATOM 619 C CA . ILE A 1 74 ? 7.673 -6.095 -13.303 1.00 97.12 74 ILE A CA 1
ATOM 620 C C . ILE A 1 74 ? 7.754 -5.079 -12.160 1.00 97.12 74 ILE A C 1
ATOM 622 O O . ILE A 1 74 ? 7.098 -5.273 -11.139 1.00 97.12 74 ILE A O 1
ATOM 626 N N . ILE A 1 75 ? 8.504 -3.984 -12.337 1.00 96.44 75 ILE A N 1
ATOM 627 C CA . ILE A 1 75 ? 8.636 -2.920 -11.328 1.00 96.44 75 ILE A CA 1
ATOM 628 C C . ILE A 1 75 ? 7.256 -2.372 -10.947 1.00 96.44 75 ILE A C 1
ATOM 630 O O . ILE A 1 75 ? 6.912 -2.343 -9.765 1.00 96.44 75 ILE A O 1
ATOM 634 N N . LEU A 1 76 ? 6.443 -1.996 -11.939 1.00 96.06 76 LEU A N 1
ATOM 635 C CA . LEU A 1 76 ? 5.086 -1.501 -11.706 1.00 96.06 76 LEU A CA 1
ATOM 636 C C . LEU A 1 76 ? 4.198 -2.554 -11.029 1.00 96.06 76 LEU A C 1
ATOM 638 O O . LEU A 1 76 ? 3.499 -2.245 -10.064 1.00 96.06 76 LEU A O 1
ATOM 642 N N . ALA A 1 77 ? 4.230 -3.800 -11.506 1.00 96.19 77 ALA A N 1
ATOM 643 C CA . ALA A 1 77 ? 3.401 -4.879 -10.978 1.00 96.19 77 ALA A CA 1
ATOM 644 C C . ALA A 1 77 ? 3.730 -5.199 -9.510 1.00 96.19 77 ALA A C 1
ATOM 646 O O . ALA A 1 77 ? 2.814 -5.386 -8.708 1.00 96.19 77 ALA A O 1
ATOM 647 N N . VAL A 1 78 ? 5.013 -5.199 -9.133 1.00 97.19 78 VAL A N 1
ATOM 648 C CA . VAL A 1 78 ? 5.445 -5.344 -7.734 1.00 97.19 78 VAL A CA 1
ATOM 649 C C . VAL A 1 78 ? 4.891 -4.208 -6.875 1.00 97.19 78 VAL A C 1
ATOM 651 O O . VAL A 1 78 ? 4.361 -4.471 -5.795 1.00 97.19 78 VAL A O 1
ATOM 654 N N . GLY A 1 79 ? 4.949 -2.965 -7.360 1.00 96.44 79 GLY A N 1
ATOM 655 C CA . GLY A 1 79 ? 4.390 -1.810 -6.657 1.00 96.44 79 GLY A CA 1
ATOM 656 C C . GLY A 1 79 ? 2.882 -1.908 -6.429 1.00 96.44 79 GLY A C 1
ATOM 657 O O . GLY A 1 79 ? 2.419 -1.687 -5.311 1.00 96.44 79 GLY A O 1
ATOM 658 N N . ILE A 1 80 ? 2.117 -2.303 -7.453 1.00 96.56 80 ILE A N 1
ATOM 659 C CA . ILE A 1 80 ? 0.659 -2.505 -7.359 1.00 96.56 80 ILE A CA 1
ATOM 660 C C . ILE A 1 80 ? 0.326 -3.594 -6.334 1.00 96.56 80 ILE A C 1
ATOM 662 O O . ILE A 1 80 ? -0.515 -3.385 -5.459 1.00 96.56 80 ILE A O 1
ATOM 666 N N . VAL A 1 81 ? 0.984 -4.755 -6.418 1.00 97.88 81 VAL A N 1
ATOM 667 C CA . VAL A 1 81 ? 0.740 -5.865 -5.484 1.00 97.88 81 VAL A CA 1
ATOM 668 C C . VAL A 1 81 ? 1.085 -5.446 -4.057 1.00 97.88 81 VAL A C 1
ATOM 670 O O . VAL A 1 81 ? 0.302 -5.702 -3.143 1.00 97.88 81 VAL A O 1
ATOM 673 N N . HIS A 1 82 ? 2.216 -4.767 -3.855 1.00 97.06 82 HIS A N 1
ATOM 674 C CA . HIS A 1 82 ? 2.622 -4.297 -2.536 1.00 97.06 82 HIS A CA 1
ATOM 675 C C . HIS A 1 82 ? 1.620 -3.296 -1.944 1.00 97.06 82 HIS A C 1
ATOM 677 O O . HIS A 1 82 ? 1.202 -3.479 -0.803 1.00 97.06 82 HIS A O 1
ATOM 683 N N . LEU A 1 83 ? 1.176 -2.304 -2.725 1.00 97.25 83 LEU A N 1
ATOM 684 C CA . LEU A 1 83 ? 0.136 -1.346 -2.332 1.00 97.25 83 LEU A CA 1
ATOM 685 C C . LEU A 1 83 ? -1.135 -2.057 -1.851 1.00 97.25 83 LEU A C 1
ATOM 687 O O . LEU A 1 83 ? -1.641 -1.781 -0.765 1.00 97.25 83 LEU A O 1
ATOM 691 N N . LEU A 1 84 ? -1.642 -2.997 -2.649 1.00 97.88 84 LEU A N 1
ATOM 692 C CA . LEU A 1 84 ? -2.896 -3.693 -2.363 1.00 97.88 84 LEU A CA 1
ATOM 693 C C . LEU A 1 84 ? -2.780 -4.614 -1.141 1.00 97.88 84 LEU A C 1
ATOM 695 O O . LEU A 1 84 ? -3.692 -4.668 -0.317 1.00 97.88 84 LEU A O 1
ATOM 699 N N . VAL A 1 85 ? -1.648 -5.301 -0.976 1.00 97.56 85 VAL A N 1
ATOM 700 C CA . VAL A 1 85 ? -1.392 -6.142 0.202 1.00 97.56 85 VAL A CA 1
ATOM 701 C C . VAL A 1 85 ? -1.227 -5.296 1.465 1.00 97.56 85 VAL A C 1
ATOM 703 O O . VAL A 1 85 ? -1.799 -5.647 2.500 1.00 97.56 85 VAL A O 1
ATOM 706 N N . ALA A 1 86 ? -0.484 -4.188 1.396 1.00 96.56 86 ALA A N 1
ATOM 707 C CA . ALA A 1 86 ? -0.298 -3.262 2.511 1.00 96.56 86 ALA A CA 1
ATOM 708 C C . ALA A 1 86 ? -1.644 -2.701 2.989 1.00 96.56 86 ALA A C 1
ATOM 710 O O . ALA A 1 86 ? -1.967 -2.814 4.174 1.00 96.56 86 ALA A O 1
ATOM 711 N N . SER A 1 87 ? -2.465 -2.207 2.060 1.00 97.31 87 SER A N 1
ATOM 712 C CA . SER A 1 87 ? -3.770 -1.618 2.364 1.00 97.31 87 SER A CA 1
ATOM 713 C C . SER A 1 87 ? -4.777 -2.639 2.899 1.00 97.31 87 SER A C 1
ATOM 715 O O . SER A 1 87 ? -5.380 -2.441 3.958 1.00 97.31 87 SER A O 1
ATOM 717 N N . GLY A 1 88 ? -4.890 -3.803 2.248 1.00 97.81 88 GLY A N 1
ATOM 718 C CA . GLY A 1 88 ? -5.752 -4.891 2.720 1.00 97.81 88 GLY A CA 1
ATOM 719 C C . GLY A 1 88 ? -5.363 -5.373 4.120 1.00 97.81 88 GLY A C 1
ATOM 720 O O . GLY A 1 88 ? -6.224 -5.555 4.984 1.00 97.81 88 GLY A O 1
ATOM 721 N N . THR A 1 89 ? -4.059 -5.506 4.390 1.00 98.00 89 THR A N 1
ATOM 722 C CA . THR A 1 89 ? -3.561 -5.891 5.720 1.00 98.00 89 THR A CA 1
ATOM 723 C C . THR A 1 89 ? -3.828 -4.799 6.748 1.00 98.00 89 THR A C 1
ATOM 725 O O . THR A 1 89 ? -4.187 -5.108 7.888 1.00 98.00 89 THR A O 1
ATOM 728 N N . ALA A 1 90 ? -3.726 -3.527 6.359 1.00 96.88 90 ALA A N 1
ATOM 729 C CA . ALA A 1 90 ? -4.021 -2.427 7.254 1.00 96.88 90 ALA A CA 1
ATOM 730 C C . ALA A 1 90 ? -5.487 -2.429 7.683 1.00 96.88 90 ALA A C 1
ATOM 732 O O . ALA A 1 90 ? -5.765 -2.477 8.881 1.00 96.88 90 ALA A O 1
ATOM 733 N N . HIS A 1 91 ? -6.426 -2.523 6.743 1.00 97.56 91 HIS A N 1
ATOM 734 C CA . HIS A 1 91 ? -7.852 -2.662 7.052 1.00 97.56 91 HIS A CA 1
ATOM 735 C C . HIS A 1 91 ? -8.181 -3.947 7.825 1.00 97.56 91 HIS A C 1
ATOM 737 O O . HIS A 1 91 ? -9.113 -3.982 8.633 1.00 97.56 91 HIS A O 1
ATOM 743 N N . LEU A 1 92 ? -7.382 -5.001 7.676 1.00 97.81 92 LEU A N 1
ATOM 744 C CA . LEU A 1 92 ? -7.565 -6.223 8.449 1.00 97.81 92 LEU A CA 1
ATOM 745 C C . LEU A 1 92 ? -7.084 -6.081 9.899 1.00 97.81 92 LEU A C 1
ATOM 747 O O . LEU A 1 92 ? -7.719 -6.630 10.798 1.00 97.81 92 LEU A O 1
ATOM 751 N N . MET A 1 93 ? -6.004 -5.342 10.144 1.00 97.56 93 MET A N 1
ATOM 752 C CA . MET A 1 93 ? -5.281 -5.381 11.418 1.00 97.56 93 MET A CA 1
ATOM 753 C C . MET A 1 93 ? -5.334 -4.077 12.234 1.00 97.56 93 MET A C 1
ATOM 755 O O . MET A 1 93 ? -5.051 -4.103 13.437 1.00 97.56 93 MET A O 1
ATOM 759 N N . HIS A 1 94 ? -5.720 -2.945 11.632 1.00 95.12 94 HIS A N 1
ATOM 760 C CA . HIS A 1 94 ? -5.712 -1.626 12.284 1.00 95.12 94 HIS A CA 1
ATOM 761 C C . HIS A 1 94 ? -6.598 -1.575 13.536 1.00 95.12 94 HIS A C 1
ATOM 763 O O . HIS A 1 94 ? -6.250 -0.908 14.505 1.00 95.12 94 HIS A O 1
ATOM 769 N N . SER A 1 95 ? -7.725 -2.298 13.562 1.00 94.94 95 SER A N 1
ATOM 770 C CA . SER A 1 95 ? -8.709 -2.190 14.646 1.00 94.94 95 SER A CA 1
ATOM 771 C C . SER A 1 95 ? -8.307 -2.930 15.926 1.00 94.94 95 SER A C 1
ATOM 773 O O . SER A 1 95 ? -9.107 -3.007 16.853 1.00 94.94 95 SER A O 1
ATOM 775 N N . ARG A 1 96 ? -7.097 -3.502 15.996 1.00 95.38 96 ARG A N 1
ATOM 776 C CA . ARG A 1 96 ? -6.655 -4.276 17.163 1.00 95.38 96 ARG A CA 1
ATOM 777 C C . ARG A 1 96 ? -6.429 -3.432 18.407 1.00 95.38 96 ARG A C 1
ATOM 779 O O . ARG A 1 96 ? -6.800 -3.843 19.504 1.00 95.38 96 ARG A O 1
ATOM 786 N N . SER A 1 97 ? -5.791 -2.286 18.239 1.00 93.75 97 SER A N 1
ATOM 787 C CA . SER A 1 97 ? -5.490 -1.314 19.286 1.00 93.75 97 SER A CA 1
ATOM 788 C C . SER A 1 97 ? -5.167 0.028 18.627 1.00 93.75 97 SER A C 1
ATOM 790 O O . SER A 1 97 ? -4.927 0.086 17.422 1.00 93.75 97 SER A O 1
ATOM 792 N N . GLN A 1 98 ? -5.109 1.110 19.404 1.00 89.75 98 GLN A N 1
ATOM 793 C CA . GLN A 1 98 ? -4.696 2.422 18.885 1.00 89.75 98 GLN A CA 1
ATOM 794 C C . GLN A 1 98 ? -3.269 2.401 18.307 1.00 89.75 98 GLN A C 1
ATOM 796 O O . GLN A 1 98 ? -3.007 3.026 17.284 1.00 89.75 98 GLN A O 1
ATOM 801 N N . LEU A 1 99 ? -2.361 1.628 18.914 1.00 88.25 99 LEU A N 1
ATOM 802 C CA . LEU A 1 99 ? -1.003 1.457 18.397 1.00 88.25 99 LEU A CA 1
ATOM 803 C C . LEU A 1 99 ? -1.000 0.677 17.078 1.00 88.25 99 LEU A C 1
ATOM 805 O O . LEU A 1 99 ? -0.339 1.081 16.125 1.00 88.25 99 LEU A O 1
ATOM 809 N N . SER A 1 100 ? -1.763 -0.419 17.006 1.00 89.69 100 SER A N 1
ATOM 810 C CA . SER A 1 100 ? -1.912 -1.185 15.765 1.00 89.69 100 SER A CA 1
ATOM 811 C C . SER A 1 100 ? -2.500 -0.326 14.651 1.00 89.69 100 SER A C 1
ATOM 813 O O . SER A 1 100 ? -2.049 -0.435 13.519 1.00 89.69 100 SER A O 1
ATOM 815 N N . HIS A 1 101 ? -3.443 0.561 14.966 1.00 91.44 101 HIS A N 1
ATOM 816 C CA . HIS A 1 101 ? -3.999 1.498 14.000 1.00 91.44 101 HIS A CA 1
ATOM 817 C C . HIS A 1 101 ? -2.923 2.370 13.356 1.00 91.44 101 HIS A C 1
ATOM 819 O O . HIS A 1 101 ? -2.796 2.371 12.135 1.00 91.44 101 HIS A O 1
ATOM 825 N N . VAL A 1 102 ? -2.111 3.055 14.166 1.00 87.31 102 VAL A N 1
ATOM 826 C CA . VAL A 1 102 ? -1.034 3.914 13.653 1.00 87.31 102 VAL A CA 1
ATOM 827 C C . VAL A 1 102 ? -0.021 3.095 12.851 1.00 87.31 102 VAL A C 1
ATOM 829 O O . VAL A 1 102 ? 0.296 3.456 11.724 1.00 87.31 102 VAL A O 1
ATOM 832 N N . PHE A 1 103 ? 0.446 1.968 13.393 1.00 89.19 103 PHE A N 1
ATOM 833 C CA . PHE A 1 103 ? 1.437 1.114 12.734 1.00 89.19 103 PHE A CA 1
ATOM 834 C C . PHE A 1 103 ? 0.975 0.624 11.357 1.00 89.19 103 PHE A C 1
ATOM 836 O O . PHE A 1 103 ? 1.700 0.745 10.374 1.00 89.19 103 PHE A O 1
ATOM 843 N N . TRP A 1 104 ? -0.242 0.090 11.272 1.00 93.25 104 TRP A N 1
ATOM 844 C CA . TRP A 1 104 ? -0.747 -0.483 10.031 1.00 93.25 104 TRP A CA 1
ATOM 845 C C . TRP A 1 104 ? -1.085 0.577 8.980 1.00 93.25 104 TRP A C 1
ATOM 847 O O . TRP A 1 104 ? -0.826 0.342 7.804 1.00 93.25 104 TRP A O 1
ATOM 857 N N . PHE A 1 105 ? -1.573 1.756 9.377 1.00 90.50 105 PHE A N 1
ATOM 858 C CA . PHE A 1 105 ? -1.746 2.864 8.431 1.00 90.50 105 PHE A CA 1
ATOM 859 C C . PHE A 1 105 ? -0.414 3.467 7.963 1.00 90.50 105 PHE A C 1
ATOM 861 O O . PHE A 1 105 ? -0.330 3.923 6.828 1.00 90.50 105 PHE A O 1
ATOM 868 N N . LEU A 1 106 ? 0.657 3.412 8.767 1.00 86.88 106 LEU A N 1
ATOM 869 C CA . LEU A 1 106 ? 2.001 3.754 8.281 1.00 86.88 106 LEU A CA 1
ATOM 870 C C . LEU A 1 106 ? 2.478 2.777 7.198 1.00 86.88 106 LEU A C 1
ATOM 872 O O . LEU A 1 106 ? 3.077 3.214 6.217 1.00 86.88 106 LEU A O 1
ATOM 876 N N . ILE A 1 107 ? 2.185 1.480 7.350 1.00 90.44 107 ILE A N 1
ATOM 877 C CA . ILE A 1 107 ? 2.468 0.474 6.315 1.00 90.44 107 ILE A CA 1
ATOM 878 C C . ILE A 1 107 ? 1.653 0.767 5.049 1.00 90.44 107 ILE A C 1
ATOM 880 O O . ILE A 1 107 ? 2.222 0.781 3.961 1.00 90.44 107 ILE A O 1
ATOM 884 N N . ASP A 1 108 ? 0.360 1.060 5.176 1.00 92.81 108 ASP A N 1
ATOM 885 C CA . ASP A 1 108 ? -0.508 1.418 4.043 1.00 92.81 108 ASP A CA 1
ATOM 886 C C . ASP A 1 108 ? 0.025 2.639 3.269 1.00 92.81 108 ASP A C 1
ATOM 888 O O . ASP A 1 108 ? 0.242 2.586 2.058 1.00 92.81 108 ASP A O 1
ATOM 892 N N . PHE A 1 109 ? 0.377 3.711 3.984 1.00 89.69 109 PHE A N 1
ATOM 893 C CA . PHE A 1 109 ? 0.979 4.904 3.383 1.00 89.69 109 PHE A CA 1
ATOM 894 C C . PHE A 1 109 ? 2.339 4.625 2.740 1.00 89.69 109 PHE A C 1
ATOM 896 O O . PHE A 1 109 ? 2.612 5.140 1.655 1.00 89.69 109 PHE A O 1
ATOM 903 N N . SER A 1 110 ? 3.161 3.757 3.339 1.00 88.88 110 SER A N 1
ATOM 904 C CA . SER A 1 110 ? 4.405 3.309 2.705 1.00 88.88 110 SER A CA 1
ATOM 905 C C . SER A 1 110 ? 4.145 2.530 1.409 1.00 88.88 110 SER A C 1
ATOM 907 O O . SER A 1 110 ? 4.907 2.662 0.453 1.00 88.88 110 SER A O 1
ATOM 909 N N . GLY A 1 111 ? 3.031 1.793 1.334 1.00 91.44 111 GLY A N 1
ATOM 910 C CA . GLY A 1 111 ? 2.573 1.121 0.122 1.00 91.44 111 GLY A CA 1
ATOM 911 C C . GLY A 1 111 ? 2.240 2.107 -0.999 1.00 91.44 111 GLY A C 1
ATOM 912 O O . GLY A 1 111 ? 2.667 1.909 -2.135 1.00 91.44 111 GLY A O 1
ATOM 913 N N . ILE A 1 112 ? 1.558 3.210 -0.676 1.00 92.56 112 ILE A N 1
ATOM 914 C CA . ILE A 1 112 ? 1.275 4.308 -1.621 1.00 92.56 112 ILE A CA 1
ATOM 915 C C . ILE A 1 112 ? 2.573 4.975 -2.092 1.00 92.56 112 ILE A C 1
ATOM 917 O O . ILE A 1 112 ? 2.752 5.203 -3.289 1.00 92.56 112 ILE A O 1
ATOM 921 N N . ALA A 1 113 ? 3.495 5.254 -1.169 1.00 90.75 113 ALA A N 1
ATOM 922 C CA . ALA A 1 113 ? 4.798 5.837 -1.477 1.00 90.75 113 ALA A CA 1
ATOM 923 C C . ALA A 1 113 ? 5.606 4.951 -2.442 1.00 90.75 113 ALA A C 1
ATOM 925 O O . ALA A 1 113 ? 6.086 5.422 -3.475 1.00 90.75 113 ALA A O 1
ATOM 926 N N . LEU A 1 114 ? 5.704 3.651 -2.148 1.00 91.94 114 LEU A N 1
ATOM 927 C CA . LEU A 1 114 ? 6.382 2.679 -3.004 1.00 91.94 114 LEU A CA 1
ATOM 928 C C . LEU A 1 114 ? 5.698 2.546 -4.362 1.00 91.94 114 LEU A C 1
ATOM 930 O O . LEU A 1 114 ? 6.390 2.520 -5.378 1.00 91.94 114 LEU A O 1
ATOM 934 N N . PHE A 1 115 ? 4.363 2.539 -4.410 1.00 95.88 115 PHE A N 1
ATOM 935 C CA . PHE A 1 115 ? 3.644 2.554 -5.679 1.00 95.88 115 PHE A CA 1
ATOM 936 C C .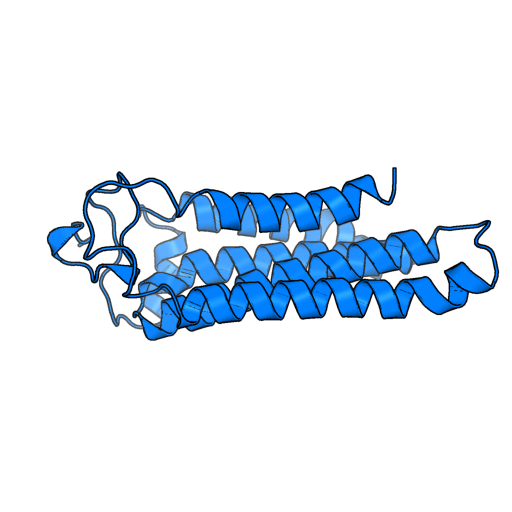 PHE A 1 115 ? 4.026 3.774 -6.527 1.00 95.88 115 PHE A C 1
ATOM 938 O O . PHE A 1 115 ? 4.390 3.602 -7.690 1.00 95.88 115 PHE A O 1
ATOM 945 N N . GLY A 1 116 ? 4.061 4.970 -5.928 1.00 92.81 116 GLY A N 1
ATOM 946 C CA . GLY A 1 116 ? 4.520 6.204 -6.574 1.00 92.81 116 GLY A CA 1
ATOM 947 C C . GLY A 1 116 ? 5.934 6.097 -7.158 1.00 92.81 116 GLY A C 1
ATOM 948 O O . GLY A 1 116 ? 6.170 6.503 -8.296 1.00 92.81 116 GLY A O 1
ATOM 949 N N . ILE A 1 117 ? 6.864 5.470 -6.431 1.00 94.44 117 ILE A N 1
ATOM 950 C CA . ILE A 1 117 ? 8.217 5.196 -6.941 1.00 94.44 117 ILE A CA 1
ATOM 951 C C . ILE A 1 117 ? 8.156 4.235 -8.132 1.00 94.44 117 ILE A C 1
ATOM 953 O O . ILE A 1 117 ? 8.740 4.510 -9.176 1.00 94.44 117 ILE A O 1
ATOM 957 N N . THR A 1 118 ? 7.448 3.111 -8.007 1.00 96.06 118 THR A N 1
ATOM 958 C CA . THR A 1 118 ? 7.422 2.083 -9.060 1.00 96.06 118 THR A CA 1
ATOM 959 C C . THR A 1 118 ? 6.773 2.556 -10.356 1.00 96.06 118 THR A C 1
ATOM 961 O O . THR A 1 118 ? 7.287 2.246 -11.429 1.00 96.06 118 THR A O 1
ATOM 964 N N . ILE A 1 119 ? 5.693 3.343 -10.287 1.00 95.06 119 ILE A N 1
ATOM 965 C CA . ILE A 1 119 ? 5.071 3.914 -11.484 1.00 95.06 119 ILE A CA 1
ATOM 966 C C . ILE A 1 119 ? 5.988 4.953 -12.133 1.00 95.06 119 ILE A C 1
ATOM 968 O O . ILE A 1 119 ? 6.148 4.933 -13.350 1.00 95.06 119 ILE A O 1
ATOM 972 N N . GLY A 1 120 ? 6.665 5.792 -11.343 1.00 93.31 120 GLY A N 1
ATOM 973 C CA . GLY A 1 120 ? 7.650 6.740 -11.866 1.00 93.31 120 GLY A CA 1
ATOM 974 C C . GLY A 1 120 ? 8.841 6.040 -12.526 1.00 93.31 120 GLY A C 1
ATOM 975 O O . GLY A 1 120 ? 9.224 6.389 -13.639 1.00 93.31 120 GLY A O 1
ATOM 976 N N . LEU A 1 121 ? 9.389 4.993 -11.902 1.00 94.75 121 LEU A N 1
ATOM 977 C CA . LEU A 1 121 ? 10.481 4.197 -12.474 1.00 94.75 121 LEU A CA 1
ATOM 978 C C . LEU A 1 121 ? 10.067 3.461 -13.750 1.00 94.75 121 LEU A C 1
ATOM 980 O O . LEU A 1 121 ? 10.845 3.408 -14.703 1.00 94.75 121 LEU A O 1
ATOM 984 N N . GLN A 1 122 ? 8.851 2.911 -13.791 1.00 95.19 122 GLN A N 1
ATOM 985 C CA . GLN A 1 122 ? 8.322 2.286 -15.000 1.00 95.19 122 GLN A CA 1
ATOM 986 C C . GLN A 1 122 ? 8.243 3.301 -16.141 1.00 95.19 122 GLN A C 1
ATOM 988 O O . GLN A 1 122 ? 8.679 2.992 -17.246 1.00 95.19 122 GLN A O 1
ATOM 993 N N . ARG A 1 123 ? 7.732 4.508 -15.873 1.00 91.38 123 ARG A N 1
ATOM 994 C CA . ARG A 1 123 ? 7.641 5.579 -16.872 1.00 91.38 123 ARG A CA 1
ATOM 995 C C . ARG A 1 123 ? 9.011 6.025 -17.342 1.00 91.38 123 ARG A C 1
ATOM 997 O O . ARG A 1 123 ? 9.249 6.008 -18.539 1.00 91.38 123 ARG A O 1
ATOM 1004 N N . TYR A 1 124 ? 9.915 6.313 -16.411 1.00 92.00 124 TYR A N 1
ATOM 1005 C CA . TYR A 1 124 ? 11.302 6.660 -16.706 1.00 92.00 124 TYR A CA 1
ATOM 1006 C C . TYR A 1 124 ? 11.981 5.632 -17.620 1.00 92.00 124 TYR A C 1
ATOM 1008 O O . TYR A 1 124 ? 12.647 6.001 -18.580 1.00 92.00 124 TYR A O 1
ATOM 1016 N N . SER A 1 125 ? 11.764 4.342 -17.358 1.00 92.31 125 SER A N 1
ATOM 1017 C CA . SER A 1 125 ? 12.368 3.252 -18.135 1.00 92.31 125 SER A CA 1
ATOM 1018 C C . SER A 1 125 ? 11.750 3.057 -19.524 1.00 92.31 125 SER A C 1
ATOM 1020 O O . SER A 1 125 ? 12.318 2.339 -20.340 1.00 92.31 125 SER A O 1
ATOM 1022 N N . CYS A 1 126 ? 10.576 3.638 -19.780 1.00 90.94 126 CYS A N 1
ATOM 1023 C CA . CYS A 1 126 ? 9.878 3.586 -21.066 1.00 90.94 126 CYS A CA 1
ATOM 1024 C C . CYS A 1 126 ? 9.935 4.925 -21.822 1.00 90.94 126 CYS A C 1
ATOM 1026 O O . CYS A 1 126 ? 9.207 5.094 -22.797 1.00 90.94 126 CYS A O 1
ATOM 1028 N N . SER A 1 127 ? 10.739 5.882 -21.355 1.00 89.62 127 SER A N 1
ATOM 1029 C CA . SER A 1 127 ? 10.930 7.173 -22.012 1.00 89.62 127 SER A CA 1
ATOM 1030 C C . SER A 1 127 ? 12.085 7.092 -23.008 1.00 89.62 127 SER A C 1
ATOM 1032 O O . SER A 1 127 ? 13.227 6.895 -22.601 1.00 89.62 127 SER A O 1
ATOM 1034 N N . ASP A 1 128 ? 11.796 7.291 -24.295 1.00 80.88 128 ASP A N 1
ATOM 1035 C CA . ASP A 1 128 ? 12.797 7.172 -25.367 1.00 80.88 128 ASP A CA 1
ATOM 1036 C C . ASP A 1 128 ? 13.579 8.474 -25.635 1.00 80.88 128 ASP A C 1
ATOM 1038 O O . ASP A 1 128 ? 14.692 8.423 -26.155 1.00 80.88 128 ASP A O 1
ATOM 1042 N N . ASP A 1 129 ? 13.034 9.640 -25.261 1.00 82.56 129 ASP A N 1
ATOM 1043 C CA . ASP A 1 129 ? 13.626 10.953 -25.564 1.00 82.56 129 ASP A CA 1
ATOM 1044 C C . ASP A 1 129 ? 13.603 11.888 -24.346 1.00 82.56 129 ASP A C 1
ATOM 1046 O O . ASP A 1 129 ? 12.756 12.772 -24.197 1.00 82.56 129 ASP A O 1
ATOM 1050 N N . LEU A 1 130 ? 14.526 11.644 -23.412 1.00 85.62 130 LEU A N 1
ATOM 1051 C CA . LEU A 1 130 ? 14.710 12.483 -22.232 1.00 85.62 130 LEU A CA 1
ATOM 1052 C C . LEU A 1 130 ? 16.024 13.261 -22.350 1.00 85.62 130 LEU A C 1
ATOM 1054 O O . LEU A 1 130 ? 17.103 12.675 -22.432 1.00 85.62 130 LEU A O 1
ATOM 1058 N N . GLY A 1 131 ? 15.950 14.595 -22.306 1.00 88.81 131 GLY A N 1
ATOM 1059 C CA . GLY A 1 131 ? 17.148 15.436 -22.271 1.00 88.81 131 GLY A CA 1
ATOM 1060 C C . GLY A 1 131 ? 18.055 15.087 -21.082 1.00 88.81 131 GLY A C 1
ATOM 1061 O O . GLY A 1 131 ? 17.566 14.699 -20.021 1.00 88.81 131 GLY A O 1
ATOM 1062 N N . LEU A 1 132 ? 19.375 15.271 -21.231 1.00 87.88 132 LEU A N 1
ATOM 1063 C CA . LEU A 1 132 ? 20.391 14.882 -20.233 1.00 87.88 132 LEU A CA 1
ATOM 1064 C C . LEU A 1 132 ? 20.075 15.361 -18.806 1.00 87.88 132 LEU A C 1
ATOM 1066 O O . LEU A 1 132 ? 20.287 14.643 -17.834 1.00 87.88 132 LEU A O 1
ATOM 1070 N N . PHE A 1 133 ? 19.563 16.585 -18.672 1.00 88.50 133 PHE A N 1
ATOM 1071 C CA . PHE A 1 133 ? 19.167 17.110 -17.370 1.00 88.50 133 PHE A CA 1
ATOM 1072 C C . PHE A 1 133 ? 18.056 16.265 -16.733 1.00 88.50 133 PHE A C 1
ATOM 1074 O O . PHE A 1 133 ? 18.158 15.875 -15.574 1.00 88.50 133 PHE A O 1
ATOM 1081 N N . MET A 1 134 ? 17.017 15.945 -17.504 1.00 87.06 134 MET A N 1
ATOM 1082 C CA . MET A 1 134 ? 15.876 15.171 -17.028 1.00 87.06 134 MET A CA 1
ATOM 1083 C C . MET A 1 134 ? 16.246 13.710 -16.767 1.00 87.06 134 MET A C 1
ATOM 1085 O O . MET A 1 134 ? 15.750 13.146 -15.796 1.00 87.06 134 MET A O 1
ATOM 1089 N N . SER A 1 135 ? 17.148 13.108 -17.552 1.00 87.31 135 SER A N 1
ATOM 1090 C CA . SER A 1 135 ? 17.600 11.730 -17.300 1.00 87.31 135 SER A CA 1
ATOM 1091 C C . SER A 1 135 ? 18.307 11.589 -15.951 1.00 87.31 135 SER A C 1
ATOM 1093 O O . SER A 1 135 ? 18.072 10.631 -15.220 1.00 87.31 135 SER A O 1
ATOM 1095 N N . VAL A 1 136 ? 19.091 12.591 -15.553 1.00 89.69 136 VAL A N 1
ATOM 1096 C CA . VAL A 1 136 ? 19.771 12.593 -14.251 1.00 89.69 136 VAL A CA 1
ATOM 1097 C C . VAL A 1 136 ? 18.848 13.046 -13.115 1.00 89.69 136 VAL A C 1
ATOM 1099 O O . VAL A 1 136 ? 18.894 12.483 -12.022 1.00 89.69 136 VAL A O 1
ATOM 1102 N N . ALA A 1 137 ? 18.006 14.057 -13.342 1.00 92.31 137 ALA A N 1
ATOM 1103 C CA . ALA A 1 137 ? 17.215 14.686 -12.282 1.00 92.31 137 ALA A CA 1
ATOM 1104 C C . ALA A 1 137 ? 15.929 13.926 -11.915 1.00 92.31 137 ALA A C 1
ATOM 1106 O O . ALA A 1 137 ? 15.453 14.068 -10.787 1.00 92.31 137 ALA A O 1
ATOM 1107 N N . TYR A 1 138 ? 15.365 13.121 -12.823 1.00 91.25 138 TYR A N 1
ATOM 1108 C CA . TYR A 1 138 ? 14.041 12.514 -12.644 1.00 91.25 138 TYR A CA 1
ATOM 1109 C C . TYR A 1 138 ? 13.953 11.610 -11.409 1.00 91.25 138 TYR A C 1
ATOM 1111 O O . TYR A 1 138 ? 13.092 11.814 -10.554 1.00 91.25 138 TYR A O 1
ATOM 1119 N N . VAL A 1 139 ? 14.844 10.619 -11.290 1.00 92.00 139 VAL A N 1
ATOM 1120 C CA . VAL A 1 139 ? 14.795 9.643 -10.187 1.00 92.00 139 VAL A CA 1
ATOM 1121 C C . VAL A 1 139 ? 15.044 10.308 -8.822 1.00 92.00 139 VAL A C 1
ATOM 1123 O O . VAL A 1 139 ? 14.260 10.059 -7.904 1.00 92.00 139 VAL A O 1
ATOM 1126 N N . PRO A 1 140 ? 16.048 11.196 -8.653 1.00 94.31 140 PRO A N 1
ATOM 1127 C CA . PRO A 1 140 ? 16.202 11.961 -7.416 1.00 94.31 140 PRO A CA 1
ATOM 1128 C C . PRO A 1 140 ? 14.972 12.804 -7.062 1.00 94.31 140 PRO A C 1
ATOM 1130 O O . PRO A 1 140 ? 14.543 12.796 -5.909 1.00 94.31 140 PRO A O 1
ATOM 1133 N N . LEU A 1 141 ? 14.376 13.502 -8.036 1.00 92.69 141 LEU A N 1
ATOM 1134 C CA . LEU A 1 141 ? 13.192 14.330 -7.800 1.00 92.69 141 LEU A CA 1
ATOM 1135 C C . LEU A 1 141 ? 11.989 13.481 -7.374 1.00 92.69 141 LEU A C 1
ATOM 1137 O O . LEU A 1 141 ? 11.301 13.835 -6.418 1.00 92.69 141 LEU A O 1
ATOM 1141 N N . LEU A 1 142 ? 11.776 12.339 -8.031 1.00 92.06 142 LEU A N 1
ATOM 1142 C CA . LEU A 1 142 ? 10.745 11.368 -7.666 1.00 92.06 142 LEU A CA 1
ATOM 1143 C C . LEU A 1 142 ? 10.900 10.916 -6.208 1.00 92.06 142 LEU A C 1
ATOM 1145 O O . LEU A 1 142 ? 9.930 10.930 -5.450 1.00 92.06 142 LEU A O 1
ATOM 1149 N N . LEU A 1 143 ? 12.121 10.563 -5.794 1.00 92.19 143 LEU A N 1
ATOM 1150 C CA . LEU A 1 143 ? 12.398 10.164 -4.413 1.00 92.19 143 LEU A CA 1
ATOM 1151 C C . LEU A 1 143 ? 12.131 11.303 -3.425 1.00 92.19 143 LEU A C 1
ATOM 1153 O O . LEU A 1 143 ? 11.519 11.066 -2.388 1.00 92.19 143 LEU A O 1
ATOM 1157 N N . ILE A 1 144 ? 12.535 12.534 -3.745 1.00 92.75 144 ILE A N 1
ATOM 1158 C CA . ILE A 1 144 ? 12.277 13.706 -2.897 1.00 92.75 144 ILE A CA 1
ATOM 1159 C C . ILE A 1 144 ? 10.771 13.912 -2.707 1.00 92.75 144 ILE A C 1
ATOM 1161 O O . ILE A 1 144 ? 10.316 14.045 -1.572 1.00 92.75 144 ILE A O 1
ATOM 1165 N N . VAL A 1 145 ? 9.990 13.892 -3.791 1.00 91.50 145 VAL A N 1
ATOM 1166 C CA . VAL A 1 145 ? 8.529 14.066 -3.734 1.00 91.50 145 VAL A CA 1
ATOM 1167 C C . VAL A 1 145 ? 7.888 12.992 -2.856 1.00 91.50 145 VAL A C 1
ATOM 1169 O O . VAL A 1 145 ? 7.082 13.309 -1.978 1.00 91.50 145 VAL A O 1
ATOM 1172 N N . VAL A 1 146 ? 8.281 11.731 -3.037 1.00 90.19 146 VAL A N 1
ATOM 1173 C CA . VAL A 1 146 ? 7.740 10.610 -2.260 1.00 90.19 146 VAL A CA 1
ATOM 1174 C C . VAL A 1 146 ? 8.131 10.702 -0.782 1.00 90.19 146 VAL A C 1
ATOM 1176 O O . VAL A 1 146 ? 7.283 10.488 0.084 1.00 90.19 146 VAL A O 1
ATOM 1179 N N . LEU A 1 147 ? 9.377 11.067 -0.466 1.00 88.25 147 LEU A N 1
ATOM 1180 C CA . LEU A 1 147 ? 9.840 11.239 0.916 1.00 88.25 147 LEU A CA 1
ATOM 1181 C C . LEU A 1 147 ? 9.122 12.391 1.623 1.00 88.25 147 LEU A C 1
ATOM 1183 O O . LEU A 1 147 ? 8.726 12.246 2.780 1.00 88.25 147 LEU A O 1
ATOM 1187 N N . ILE A 1 148 ? 8.910 13.511 0.929 1.00 89.38 148 ILE A N 1
ATOM 1188 C CA . ILE A 1 148 ? 8.138 14.645 1.448 1.00 89.38 148 ILE A CA 1
ATOM 1189 C C . ILE A 1 148 ? 6.694 14.212 1.729 1.00 89.38 148 ILE A C 1
ATOM 1191 O O . ILE A 1 148 ? 6.173 14.474 2.815 1.00 89.38 148 ILE A O 1
ATOM 1195 N N . GLY A 1 149 ? 6.059 13.499 0.794 1.00 86.81 149 GLY A N 1
ATOM 1196 C CA . GLY A 1 149 ? 4.717 12.949 0.988 1.00 86.81 149 GLY A CA 1
ATOM 1197 C C . GLY A 1 149 ? 4.645 12.013 2.196 1.00 86.81 149 GLY A C 1
ATOM 1198 O O . GLY A 1 149 ? 3.790 12.179 3.065 1.00 86.81 149 GLY A O 1
ATOM 1199 N N . GLN A 1 150 ? 5.590 11.079 2.315 1.00 86.94 150 GLN A N 1
ATOM 1200 C CA . GLN A 1 150 ? 5.652 10.150 3.442 1.00 86.94 150 GLN A CA 1
ATOM 1201 C C . GLN A 1 150 ? 5.854 10.874 4.781 1.00 86.94 150 GLN A C 1
ATOM 1203 O O . GLN A 1 150 ? 5.226 10.506 5.780 1.00 86.94 150 GLN A O 1
ATOM 1208 N N . TYR A 1 151 ? 6.691 11.914 4.814 1.00 84.19 151 TYR A N 1
ATOM 1209 C CA . TYR A 1 151 ? 6.896 12.745 5.997 1.00 84.19 151 TYR A CA 1
ATOM 1210 C C . TYR A 1 151 ? 5.585 13.396 6.450 1.00 84.19 151 TYR A C 1
ATOM 1212 O O . TYR A 1 151 ? 5.183 13.221 7.602 1.00 84.19 151 TYR A O 1
ATOM 1220 N N . PHE A 1 152 ? 4.860 14.056 5.542 1.00 87.06 152 PHE A N 1
ATOM 1221 C CA . PHE A 1 152 ? 3.584 14.694 5.875 1.00 87.06 152 PHE A CA 1
ATOM 1222 C C . PHE A 1 152 ? 2.506 13.690 6.305 1.00 87.06 152 PHE A C 1
ATOM 1224 O O . PHE A 1 152 ? 1.804 13.947 7.285 1.00 87.06 152 PHE A O 1
ATOM 1231 N N . SER A 1 153 ? 2.408 12.529 5.648 1.00 82.88 153 SER A N 1
ATOM 1232 C CA . SER A 1 153 ? 1.507 11.438 6.058 1.00 82.88 153 SER A CA 1
ATOM 1233 C C . SER A 1 153 ? 1.804 10.947 7.476 1.00 82.88 153 SER A C 1
ATOM 1235 O O . SER A 1 153 ? 0.895 10.712 8.273 1.00 82.88 153 SER A O 1
ATOM 1237 N N . THR A 1 154 ? 3.089 10.828 7.812 1.00 81.50 154 THR A N 1
ATOM 1238 C CA . THR A 1 154 ? 3.542 10.402 9.140 1.00 81.50 154 THR A CA 1
ATOM 1239 C C . THR A 1 154 ? 3.200 11.464 10.184 1.00 81.50 154 THR A C 1
ATOM 1241 O O . THR A 1 154 ? 2.541 11.159 11.178 1.00 81.50 154 THR A O 1
ATOM 1244 N N . CYS A 1 155 ? 3.555 12.729 9.935 1.00 80.88 155 CYS A N 1
ATOM 1245 C CA . CYS A 1 155 ? 3.190 13.849 10.802 1.00 80.88 155 CYS A CA 1
ATOM 1246 C C . CYS A 1 155 ? 1.678 13.925 11.028 1.00 80.88 155 CYS A C 1
ATOM 1248 O O . CYS A 1 155 ? 1.248 14.188 12.147 1.00 80.88 155 CYS A O 1
ATOM 1250 N N . TYR A 1 156 ? 0.866 13.646 10.006 1.00 79.00 156 TYR A N 1
ATOM 1251 C CA . TYR A 1 156 ? -0.585 13.650 10.146 1.00 79.00 156 TYR A CA 1
ATOM 1252 C C . TYR A 1 156 ? -1.071 12.647 11.208 1.00 79.00 156 TYR A C 1
ATOM 1254 O O . TYR A 1 156 ? -1.843 13.014 12.096 1.00 79.00 156 TYR A O 1
ATOM 1262 N N . LEU A 1 157 ? -0.570 11.408 11.167 1.00 74.00 157 LEU A N 1
ATOM 1263 C CA . LEU A 1 157 ? -0.962 10.352 12.109 1.00 74.00 157 LEU A CA 1
ATOM 1264 C C . LEU A 1 157 ? -0.524 10.626 13.554 1.00 74.00 157 LEU A C 1
ATOM 1266 O O . LEU A 1 157 ? -1.224 10.215 14.478 1.00 74.00 157 LEU A O 1
ATOM 1270 N N . PHE A 1 158 ? 0.602 11.317 13.758 1.00 71.31 158 PHE A N 1
ATOM 1271 C CA . PHE A 1 158 ? 1.120 11.625 15.097 1.00 71.31 158 PHE A CA 1
ATOM 1272 C C . PHE A 1 158 ? 0.605 12.953 15.673 1.00 71.31 158 PHE A C 1
ATOM 1274 O O . PHE A 1 158 ? 0.398 13.042 16.881 1.00 71.31 158 PHE A O 1
ATOM 1281 N N . CYS A 1 159 ? 0.362 13.971 14.842 1.00 68.88 159 CYS A N 1
ATOM 1282 C CA . CYS A 1 159 ? -0.016 15.315 15.299 1.00 68.88 159 CYS A CA 1
ATOM 1283 C C . CYS A 1 159 ? -1.533 15.541 15.398 1.00 68.88 159 CYS A C 1
ATOM 1285 O O . CYS A 1 159 ? -1.976 16.373 16.193 1.00 68.88 159 CYS A O 1
ATOM 128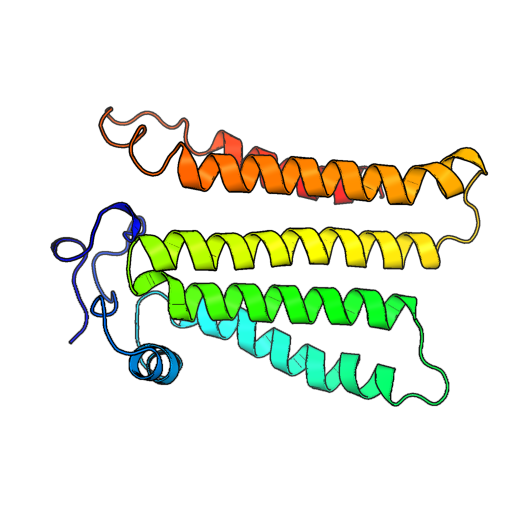7 N N . PHE A 1 160 ? -2.345 14.810 14.626 1.00 60.44 160 PHE A N 1
ATOM 1288 C CA . PHE A 1 160 ? -3.805 14.965 14.625 1.00 60.44 160 PHE A CA 1
ATOM 1289 C C . PHE A 1 160 ? -4.647 13.871 15.318 1.00 60.44 160 PHE A C 1
ATOM 1291 O O . PHE A 1 160 ? -5.871 13.951 15.194 1.00 60.44 160 PHE A O 1
ATOM 1298 N N . PRO A 1 161 ? -4.119 12.899 16.098 1.00 53.16 161 PRO A N 1
ATOM 1299 C CA . PRO A 1 161 ? -4.991 11.919 16.743 1.00 53.16 161 PRO A CA 1
ATOM 1300 C C . PRO A 1 161 ? -5.833 12.518 17.890 1.00 53.16 161 PRO A C 1
ATOM 1302 O O . PRO A 1 161 ? -6.766 11.866 18.354 1.00 53.16 161 PRO A O 1
ATOM 1305 N N . THR A 1 162 ? -5.556 13.752 18.341 1.00 46.00 162 THR A N 1
ATOM 1306 C CA . THR A 1 162 ? -6.179 14.333 19.551 1.00 46.00 162 THR A CA 1
ATOM 1307 C C . THR A 1 162 ? -6.571 15.818 19.492 1.00 46.00 162 THR A C 1
ATOM 1309 O O . THR A 1 162 ? -7.379 16.239 20.317 1.00 46.00 162 THR A O 1
ATOM 1312 N N . SER A 1 163 ? -6.077 16.630 18.551 1.00 38.97 163 SER A N 1
ATOM 1313 C CA . SER A 1 163 ? -6.199 18.104 18.622 1.00 38.97 163 SER A CA 1
ATOM 1314 C C . SER A 1 163 ? -7.409 18.726 17.902 1.00 38.97 163 SER A C 1
ATOM 1316 O O . SER A 1 163 ? -7.769 19.859 18.204 1.00 38.97 163 SER A O 1
ATOM 1318 N N . LEU A 1 164 ? -8.081 18.010 16.990 1.00 42.69 164 LEU A N 1
ATOM 1319 C CA . LEU A 1 164 ? -9.181 18.561 16.168 1.00 42.69 164 LEU A CA 1
ATOM 1320 C C . LEU A 1 164 ? -10.595 18.101 16.564 1.00 42.69 164 LEU A C 1
ATOM 1322 O O . LEU A 1 164 ? -11.548 18.348 15.831 1.00 42.69 164 LEU A O 1
ATOM 1326 N N . GLN A 1 165 ? -10.767 17.441 17.711 1.00 46.28 165 GLN A N 1
ATOM 1327 C CA . GLN A 1 165 ? -12.087 16.960 18.156 1.00 46.28 165 GLN A CA 1
ATOM 1328 C C . GLN A 1 165 ? -12.570 17.547 19.488 1.00 46.28 165 GLN A C 1
ATOM 1330 O O . GLN A 1 165 ? -13.626 17.149 19.976 1.00 46.28 165 GLN A O 1
ATOM 1335 N N . THR A 1 166 ? -11.837 18.504 20.064 1.00 41.03 166 THR A N 1
ATOM 1336 C CA . THR A 1 166 ? -12.281 19.308 21.219 1.00 41.03 166 THR A CA 1
ATOM 1337 C C . THR A 1 166 ? -12.889 20.655 20.823 1.00 41.03 166 THR A C 1
ATOM 1339 O O . THR A 1 166 ? -13.380 21.370 21.689 1.00 41.03 166 THR A O 1
ATOM 1342 N N . SER A 1 167 ? -12.901 21.006 19.535 1.00 35.72 167 SER A N 1
ATOM 1343 C CA . SER A 1 167 ? -13.438 22.279 19.056 1.00 35.72 167 SER A CA 1
ATOM 1344 C C . SER A 1 167 ? -14.587 22.045 18.082 1.00 35.72 167 SER A C 1
ATOM 1346 O O . SER A 1 167 ? -14.440 21.373 17.062 1.00 35.72 167 SER A O 1
ATOM 1348 N N . ASN A 1 168 ? -15.742 22.590 18.447 1.00 38.91 168 ASN A N 1
ATOM 1349 C CA . ASN A 1 168 ? -16.968 22.670 17.670 1.00 38.91 168 ASN A CA 1
ATOM 1350 C C . ASN A 1 168 ? -16.742 22.836 16.153 1.00 38.91 168 ASN A C 1
ATOM 1352 O O . ASN A 1 168 ? -16.180 23.827 15.691 1.00 38.91 168 ASN A O 1
ATOM 1356 N N . GLY A 1 169 ? -17.285 21.889 15.383 1.00 42.91 169 GLY A N 1
ATOM 1357 C CA . GLY A 1 169 ? -18.038 22.173 14.158 1.00 42.91 169 GLY A CA 1
ATOM 1358 C C . GLY A 1 169 ? -17.407 23.038 13.062 1.00 42.91 169 GLY A C 1
ATOM 1359 O O . GLY A 1 169 ? -18.165 23.672 12.338 1.00 42.91 169 GLY A O 1
ATOM 1360 N N . THR A 1 170 ? -16.083 23.078 12.887 1.00 39.41 170 THR A N 1
ATOM 1361 C CA . THR A 1 170 ? -15.477 23.808 11.757 1.00 39.41 170 THR A CA 1
ATOM 1362 C C . THR A 1 170 ? -14.577 22.926 10.893 1.00 39.41 170 THR A C 1
ATOM 1364 O O . THR A 1 170 ? -13.691 22.195 11.336 1.00 39.41 170 THR A O 1
ATOM 1367 N N . SER A 1 171 ? -14.897 22.960 9.605 1.00 43.16 171 SER A N 1
ATOM 1368 C CA . SER A 1 171 ? -14.526 22.066 8.514 1.00 43.16 171 SER A CA 1
ATOM 1369 C C . SER A 1 171 ? -13.102 22.274 7.985 1.00 43.16 171 SER A C 1
ATOM 1371 O O . SER A 1 171 ? -12.914 22.459 6.788 1.00 43.16 171 SER A O 1
ATOM 1373 N N . ASN A 1 172 ? -12.083 22.208 8.844 1.00 39.94 172 ASN A N 1
ATOM 1374 C CA . ASN A 1 172 ? -10.685 22.377 8.407 1.00 39.94 172 ASN A CA 1
ATOM 1375 C C . ASN A 1 172 ? -9.951 21.048 8.142 1.00 39.94 172 ASN A C 1
ATOM 1377 O O . ASN A 1 172 ? -8.868 21.040 7.566 1.00 39.94 172 ASN A O 1
ATOM 1381 N N . GLY A 1 173 ? -10.552 19.905 8.493 1.00 45.16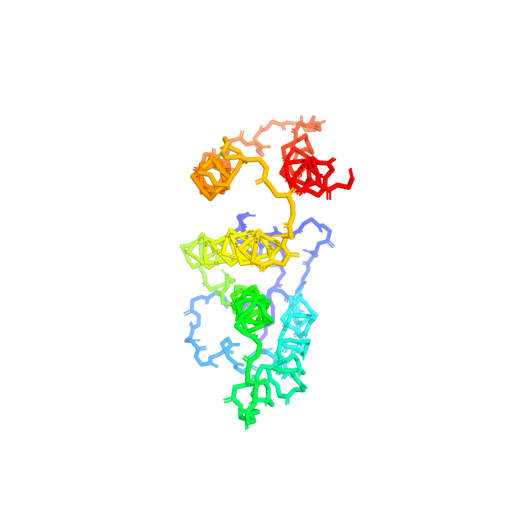 173 GLY A N 1
ATOM 1382 C CA . GLY A 1 173 ? -9.963 18.575 8.269 1.00 45.16 173 GLY A CA 1
ATOM 1383 C C . GLY A 1 173 ? -10.049 18.050 6.828 1.00 45.16 173 GLY A C 1
ATOM 1384 O O . GLY A 1 173 ? -9.556 16.957 6.564 1.00 45.16 173 GLY A O 1
ATOM 1385 N N . LEU A 1 174 ? -10.692 18.788 5.913 1.00 42.09 174 LEU A N 1
ATOM 1386 C CA . LEU A 1 174 ? -10.881 18.369 4.519 1.00 42.09 174 LEU A CA 1
ATOM 1387 C C . LEU A 1 174 ? -9.744 18.835 3.597 1.00 42.09 174 LEU A C 1
ATOM 1389 O O . LEU A 1 174 ? -9.491 18.166 2.605 1.00 42.09 174 LEU A O 1
ATOM 1393 N N . LEU A 1 175 ? -9.032 19.919 3.941 1.00 41.91 175 LEU A N 1
ATOM 1394 C CA . LEU A 1 175 ? -8.035 20.533 3.053 1.00 41.91 175 LEU A CA 1
ATOM 1395 C C . LEU A 1 175 ? -6.785 19.667 2.830 1.00 41.91 175 LEU A C 1
ATOM 1397 O O . LEU A 1 175 ? -6.221 19.668 1.740 1.00 41.91 175 LEU A O 1
ATOM 1401 N N . LEU A 1 176 ? -6.343 18.912 3.838 1.00 43.25 176 LEU A N 1
ATOM 1402 C CA . LEU A 1 176 ? -5.080 18.172 3.761 1.00 43.25 176 LEU A CA 1
ATOM 1403 C C . LEU A 1 176 ? -5.180 16.832 3.001 1.00 43.25 176 LEU A C 1
ATOM 1405 O O . LEU A 1 176 ? -4.298 16.566 2.186 1.00 43.25 176 LEU A O 1
ATOM 1409 N N . PRO A 1 177 ? -6.246 16.017 3.160 1.00 45.66 177 PRO A N 1
ATOM 1410 C CA . PRO A 1 177 ? -6.481 14.857 2.295 1.00 45.66 177 PRO A CA 1
ATOM 1411 C C . PRO A 1 177 ? -6.609 15.251 0.819 1.00 45.66 177 PRO A C 1
ATOM 1413 O O . PRO A 1 177 ? -6.073 14.562 -0.047 1.00 45.66 177 PRO A O 1
ATOM 1416 N N . THR A 1 178 ? -7.238 16.398 0.529 1.00 39.91 178 THR A N 1
ATOM 1417 C CA . THR A 1 178 ? -7.253 16.971 -0.823 1.00 39.91 178 THR A CA 1
ATOM 1418 C C . THR A 1 178 ? -5.878 17.447 -1.275 1.00 39.91 178 THR A C 1
ATOM 1420 O O . THR A 1 178 ? -5.578 17.274 -2.444 1.00 39.91 178 THR A O 1
ATOM 1423 N N . CYS A 1 179 ? -5.008 17.958 -0.395 1.00 39.12 179 CYS A N 1
ATOM 1424 C CA . CYS A 1 179 ? -3.620 18.282 -0.756 1.00 39.12 179 CYS A CA 1
ATOM 1425 C C . CYS A 1 179 ? -2.772 17.036 -1.056 1.00 39.12 179 CYS A C 1
ATOM 1427 O O . CYS A 1 179 ? -1.901 17.098 -1.914 1.00 39.12 179 CYS A O 1
ATOM 1429 N N . MET A 1 180 ? -3.029 15.899 -0.404 1.00 46.62 180 MET A N 1
ATOM 1430 C CA . MET A 1 180 ? -2.321 14.638 -0.672 1.00 46.62 180 MET A CA 1
ATOM 1431 C C . MET A 1 180 ? -2.808 13.973 -1.962 1.00 46.62 180 MET A C 1
ATOM 1433 O O . MET A 1 180 ? -1.996 13.544 -2.779 1.00 46.62 180 MET A O 1
ATOM 1437 N N . LEU A 1 181 ? -4.124 13.981 -2.202 1.00 45.25 181 LEU A N 1
ATOM 1438 C CA . LEU A 1 181 ? -4.700 13.655 -3.508 1.00 45.25 181 LEU A CA 1
ATOM 1439 C C . LEU A 1 181 ? -4.236 14.637 -4.586 1.00 45.25 181 LEU A C 1
ATOM 1441 O O . LEU A 1 181 ? -4.030 14.214 -5.716 1.00 45.25 181 LEU A O 1
ATOM 1445 N N . ALA A 1 182 ? -4.018 15.913 -4.255 1.00 41.31 182 ALA A N 1
ATOM 1446 C CA . ALA A 1 182 ? -3.482 16.910 -5.172 1.00 41.31 182 ALA A CA 1
ATOM 1447 C C . ALA A 1 182 ? -1.991 16.701 -5.439 1.00 41.31 182 ALA A C 1
ATOM 1449 O O . ALA A 1 182 ? -1.609 16.817 -6.583 1.00 41.31 182 ALA A O 1
ATOM 1450 N N . LEU A 1 183 ? -1.151 16.324 -4.471 1.00 44.00 183 LEU A N 1
ATOM 1451 C CA . LEU A 1 183 ? 0.260 15.966 -4.704 1.00 44.00 183 LEU A CA 1
ATOM 1452 C C . LEU A 1 183 ? 0.385 14.704 -5.565 1.00 44.00 183 LEU A C 1
ATOM 1454 O O . LEU A 1 183 ? 1.207 14.637 -6.478 1.00 44.00 183 LEU A O 1
ATOM 1458 N N . TYR A 1 184 ? -0.489 13.729 -5.329 1.00 43.72 184 TYR A N 1
ATOM 1459 C CA . TYR A 1 184 ? -0.612 12.546 -6.168 1.00 43.72 184 TYR A CA 1
ATOM 1460 C C . TYR A 1 184 ? -1.136 12.894 -7.572 1.00 43.72 184 TYR A C 1
ATOM 1462 O O . TYR A 1 184 ? -0.581 12.449 -8.572 1.00 43.72 184 TYR A O 1
ATOM 1470 N N . SER A 1 185 ? -2.128 13.784 -7.662 1.00 39.53 185 SER A N 1
ATOM 1471 C CA . SER A 1 185 ? -2.631 14.323 -8.930 1.00 39.53 185 SER A CA 1
ATOM 1472 C C . SER A 1 185 ? -1.590 15.188 -9.627 1.00 39.53 185 SER A C 1
ATOM 1474 O O . SER A 1 185 ? -1.532 15.141 -10.837 1.00 39.53 185 SER A O 1
ATOM 1476 N N . ILE A 1 186 ? -0.725 15.911 -8.918 1.00 41.06 186 ILE A N 1
ATOM 1477 C CA . ILE A 1 186 ? 0.400 16.694 -9.449 1.00 41.06 186 ILE A CA 1
ATOM 1478 C C . ILE A 1 186 ? 1.478 15.742 -9.978 1.00 41.06 186 ILE A C 1
ATOM 1480 O O . ILE A 1 186 ? 2.038 15.992 -11.034 1.00 41.06 186 ILE A O 1
ATOM 1484 N N . THR A 1 187 ? 1.696 14.594 -9.334 1.00 40.81 187 THR A N 1
ATOM 1485 C CA . THR A 1 187 ? 2.549 13.517 -9.870 1.00 40.81 187 THR A CA 1
ATOM 1486 C C . THR A 1 187 ? 1.907 12.825 -11.083 1.00 40.81 187 THR A C 1
ATOM 1488 O O . THR A 1 187 ? 2.600 12.205 -11.875 1.00 40.81 187 THR A O 1
ATOM 1491 N N . LEU A 1 188 ? 0.592 12.947 -11.275 1.00 36.59 188 LEU A N 1
ATOM 1492 C CA . LEU A 1 188 ? -0.089 12.551 -12.511 1.00 36.59 188 LEU A CA 1
ATOM 1493 C C . LEU A 1 188 ? -0.095 13.680 -13.564 1.00 36.59 188 LEU A C 1
ATOM 1495 O O . LEU A 1 188 ? -0.002 13.402 -14.749 1.00 36.59 188 LEU A O 1
ATOM 1499 N N . SER A 1 189 ? -0.186 14.943 -13.136 1.00 33.56 189 SER A N 1
ATOM 1500 C CA . SER A 1 189 ? -0.431 16.130 -13.978 1.00 33.56 189 SER A CA 1
ATOM 1501 C C . SER A 1 189 ? 0.847 16.818 -14.450 1.00 33.56 189 SER A C 1
ATOM 1503 O O . SER A 1 189 ? 0.817 17.507 -15.456 1.00 33.56 189 SER A O 1
ATOM 1505 N N . ILE A 1 190 ? 1.974 16.646 -13.751 1.00 38.38 190 ILE A N 1
ATOM 1506 C CA . ILE A 1 190 ? 3.302 17.046 -14.251 1.00 38.38 190 ILE A CA 1
ATOM 1507 C C . ILE A 1 190 ? 3.727 16.139 -15.428 1.00 38.38 190 ILE A C 1
ATOM 1509 O O . ILE A 1 190 ? 4.669 16.463 -16.144 1.00 38.38 190 ILE A O 1
ATOM 1513 N N . PHE A 1 191 ? 3.035 15.014 -15.643 1.00 38.53 191 PHE A N 1
ATOM 1514 C CA . PHE A 1 191 ? 3.462 13.937 -16.537 1.00 38.53 191 PHE A CA 1
ATOM 1515 C C . PHE A 1 191 ? 2.374 13.460 -17.526 1.00 38.53 191 PHE A C 1
ATOM 1517 O O . PHE A 1 191 ? 2.485 12.346 -18.046 1.00 38.53 191 PHE A O 1
ATOM 1524 N N . VAL A 1 192 ? 1.353 14.289 -17.793 1.00 32.78 192 VAL A N 1
ATOM 1525 C CA . VAL A 1 192 ? 0.524 14.236 -19.019 1.00 32.78 192 VAL A CA 1
ATOM 1526 C C . VAL A 1 192 ? 0.936 15.384 -19.926 1.00 32.78 192 VAL A C 1
ATOM 1528 O O . VAL A 1 192 ? 1.103 16.502 -19.391 1.00 32.78 192 VAL A O 1
#

Sequence (192 aa):
MLLSEEEVPKLLKRKHVISGYRPLNQSTWFYLKSAFTSHNEVFNVWTHFLPGIIFLFTYLIPELRSDHPRVPVIILAVGIVHLLVASGTAHLMHSRSQLSHVFWFLIDFSGIALFGITIGLQRYSCSDDLGLFMSVAYVPLLLIVVLIGQYFSTCYLFCFPTSLQTSNGTSNGLLLPTCMLALYSITLSIFV

Foldseek 3Di:
DWDAPVPADPLLDDPPGGIFAHDAQDDLVVLVVCCVPGGPLVCQLCVLVVVLVCLCVVPQVVLVVDPDRDVLSNLLSVLSNQLSVLRSVLSSFLRHDVVSVLVSVLSNLVSVLSNLLSNQVSVLVVDPDDPPVCVVVSNVVSNVLSVVLSVVSNCCSVVPSPDPPVDDDDDPVPVVVVVSVVSVVCSVVVPD

Radius of gyration: 19.47 Å; chains: 1; bounding box: 43×40×49 Å

Secondary structure (DSSP, 8-state):
-PEEGGGS-GGG--TT--EEEPPTT--HHHHHHHTTS--TTHHHHHHHHHHHHHHIIIIIHHHHTSSS--HHHHHHHHHHHHHHHHHHHHHHHGGG-HHHHHHHHHHHHHHHHHHHHHHHHHHHHT-S---HHHHHHHHHHHHHHHHHHHHHHHHHHHHSSSSSSSS-S---TTHHHHHHHHHHHHHHHTT-

InterPro domains:
  IPR004254 AdipoR/Haemolysin-III-related [PF03006] (36-157)
  IPR004254 AdipoR/Haemolysin-III-related [PTHR20855] (4-156)